Protein AF-A0A7S0DUD0-F1 (afdb_monomer)

InterPro domains:
  IPR010675 RNA methyltransferase bin3, C-terminal [PF06859] (162-269)
  IPR024160 Bin3-type S-adenosyl-L-methionine binding domain [PS51515] (4-269)
  IPR025714 Methyltransferase domain [PF13847] (16-64)
  IPR029063 S-adenosyl-L-methionine-dependent methyltransferase superfamily [G3DSA:3.40.50.150] (1-269)
  IPR029063 S-adenosyl-L-methionine-dependent methyltransferase superfamily [SSF53335] (7-254)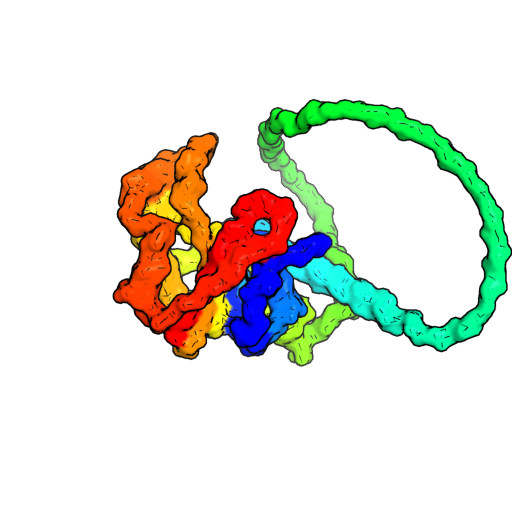
  IPR039772 RNA methyltransferase Bin3-like [PTHR12315] (2-269)

Organism: NCBI:txid3032

Mean predicted aligned error: 12.31 Å

Structure (mmCIF, N/CA/C/O backbone):
data_AF-A0A7S0DUD0-F1
#
_entry.id   AF-A0A7S0DUD0-F1
#
loop_
_atom_site.group_PDB
_atom_site.id
_atom_site.type_symbol
_atom_site.label_atom_id
_atom_site.label_alt_id
_atom_site.label_comp_id
_atom_site.label_asym_id
_atom_site.label_entity_id
_atom_site.label_seq_id
_atom_site.pdbx_PDB_ins_code
_atom_site.Cartn_x
_atom_site.Cartn_y
_atom_site.Cartn_z
_atom_site.occupancy
_atom_site.B_iso_or_equiv
_atom_site.auth_seq_id
_atom_site.auth_comp_id
_atom_site.auth_asym_id
_atom_site.auth_atom_id
_atom_site.pdbx_PDB_model_num
ATOM 1 N N . ALA A 1 1 ? -12.217 16.821 7.841 1.00 48.47 1 ALA A N 1
ATOM 2 C CA . ALA A 1 1 ? -11.605 16.533 6.534 1.00 48.47 1 ALA A CA 1
ATOM 3 C C . ALA A 1 1 ? -12.596 15.682 5.763 1.00 48.47 1 ALA A C 1
ATOM 5 O O . ALA A 1 1 ? -13.263 14.871 6.394 1.00 48.47 1 ALA A O 1
ATOM 6 N N . SER A 1 2 ? -12.762 15.926 4.466 1.00 64.00 2 SER A N 1
ATOM 7 C CA . SER A 1 2 ? -13.514 15.022 3.594 1.00 64.00 2 SER A CA 1
ATOM 8 C C . SER A 1 2 ? -12.792 13.676 3.528 1.00 64.00 2 SER A C 1
ATOM 10 O O . SER A 1 2 ? -11.571 13.681 3.389 1.00 64.00 2 SER A O 1
ATOM 12 N N . GLU A 1 3 ? -13.546 12.584 3.615 1.00 78.62 3 GLU A N 1
ATOM 13 C CA . GLU A 1 3 ? -13.071 11.202 3.450 1.00 78.62 3 GLU A CA 1
ATOM 14 C C . GLU A 1 3 ? -12.217 11.043 2.180 1.00 78.62 3 GLU A C 1
ATOM 16 O O . GLU A 1 3 ? -12.541 11.632 1.136 1.00 78.62 3 GLU A O 1
ATOM 21 N N . ASP A 1 4 ? -11.130 10.265 2.254 1.00 87.75 4 ASP A N 1
ATOM 22 C CA . ASP A 1 4 ? -10.300 9.983 1.084 1.00 87.75 4 ASP A CA 1
ATOM 23 C C . ASP A 1 4 ? -11.136 9.231 0.032 1.00 87.75 4 ASP A C 1
ATOM 25 O O . ASP A 1 4 ? -11.746 8.198 0.326 1.00 87.75 4 ASP A O 1
ATOM 29 N N . PRO A 1 5 ? -11.192 9.710 -1.225 1.00 89.81 5 PRO A N 1
ATOM 30 C CA . PRO A 1 5 ? -12.087 9.142 -2.227 1.00 89.81 5 PRO A CA 1
ATOM 31 C C . PRO A 1 5 ? -11.783 7.670 -2.533 1.00 89.81 5 PRO A C 1
ATOM 33 O O . PRO A 1 5 ? -12.662 6.977 -3.050 1.00 89.81 5 PRO A O 1
ATOM 36 N N . ARG A 1 6 ? -10.573 7.175 -2.226 1.00 91.56 6 ARG A N 1
ATOM 37 C CA . ARG A 1 6 ? -10.208 5.765 -2.418 1.00 91.56 6 ARG A CA 1
ATOM 38 C C . ARG A 1 6 ? -11.075 4.832 -1.585 1.00 91.56 6 ARG A C 1
ATOM 40 O O . ARG A 1 6 ? -11.422 3.766 -2.082 1.00 91.56 6 ARG A O 1
ATOM 47 N N . LEU A 1 7 ? -11.501 5.232 -0.386 1.00 92.50 7 LEU A N 1
ATOM 48 C CA . LEU A 1 7 ? -12.344 4.383 0.462 1.00 92.50 7 LEU A CA 1
ATOM 49 C C . LEU A 1 7 ? -13.665 4.003 -0.218 1.00 92.50 7 LEU A C 1
ATOM 51 O O . LEU A 1 7 ? -14.143 2.889 -0.042 1.00 92.50 7 LEU A O 1
ATOM 55 N N . LYS A 1 8 ? -14.205 4.869 -1.082 1.00 91.44 8 LYS A N 1
ATOM 56 C CA . LYS A 1 8 ? -15.481 4.640 -1.785 1.00 91.44 8 LYS A CA 1
ATOM 57 C C . LYS A 1 8 ? -15.445 3.508 -2.808 1.00 91.44 8 LYS A C 1
ATOM 59 O O . LYS A 1 8 ? -16.496 3.065 -3.265 1.00 91.44 8 LYS A O 1
ATOM 64 N N . VAL A 1 9 ? -14.253 3.103 -3.240 1.00 92.75 9 VAL A N 1
ATOM 65 C CA . VAL A 1 9 ? -14.075 2.053 -4.255 1.00 92.75 9 VAL A CA 1
ATOM 66 C C . VAL A 1 9 ? -13.438 0.791 -3.680 1.00 92.75 9 VAL A C 1
ATOM 68 O O . VAL A 1 9 ? -13.373 -0.221 -4.376 1.00 92.75 9 VAL A O 1
ATOM 71 N N . LEU A 1 10 ? -12.974 0.852 -2.431 1.00 95.12 10 LEU A N 1
ATOM 72 C CA . LEU A 1 10 ? -12.463 -0.289 -1.689 1.00 95.12 10 LEU A CA 1
ATOM 73 C C . LEU A 1 10 ? -13.625 -1.130 -1.156 1.00 95.12 10 LEU A C 1
ATOM 75 O O . LEU A 1 10 ? -14.636 -0.605 -0.695 1.00 95.12 10 LEU A O 1
ATOM 79 N N . ASP A 1 11 ? -13.467 -2.448 -1.209 1.00 95.94 11 ASP A N 1
ATOM 80 C CA . ASP A 1 11 ? -14.468 -3.376 -0.700 1.00 95.94 11 ASP A CA 1
ATOM 81 C C . ASP A 1 11 ? -14.171 -3.721 0.762 1.00 95.94 11 ASP A C 1
ATOM 83 O O . ASP A 1 11 ? -13.122 -4.296 1.068 1.00 95.94 11 ASP A O 1
ATOM 87 N N . LYS A 1 12 ? -15.100 -3.386 1.667 1.00 96.69 12 LYS A N 1
ATOM 88 C CA . LYS A 1 12 ? -14.959 -3.612 3.113 1.00 96.69 12 LYS A CA 1
ATOM 89 C C . LYS A 1 12 ? -14.603 -5.068 3.441 1.00 96.69 12 LYS A C 1
ATOM 91 O O . LYS A 1 12 ? -13.824 -5.301 4.365 1.00 96.69 12 LYS A O 1
ATOM 96 N N . GLN A 1 13 ? -15.092 -6.042 2.665 1.00 97.75 13 GLN A N 1
ATOM 97 C CA . GLN A 1 13 ? -14.842 -7.468 2.921 1.00 97.75 13 GLN A CA 1
ATOM 98 C C . GLN A 1 13 ? -13.358 -7.865 2.811 1.00 97.75 13 GLN A C 1
ATOM 100 O O . GLN A 1 13 ? -12.947 -8.905 3.326 1.00 97.75 13 GLN A O 1
ATOM 105 N N . TRP A 1 14 ? -12.537 -7.049 2.144 1.00 98.06 14 TRP A N 1
ATOM 106 C CA . TRP A 1 14 ? -11.091 -7.265 2.054 1.00 98.06 14 TRP A CA 1
ATOM 107 C C . TRP A 1 14 ? -10.340 -6.811 3.307 1.00 98.06 14 TRP A C 1
ATOM 109 O O . TRP A 1 14 ? -9.154 -7.099 3.446 1.00 98.06 14 TRP A O 1
ATOM 119 N N . PHE A 1 15 ? -11.004 -6.111 4.221 1.00 98.56 15 PHE A N 1
ATOM 120 C CA . PHE A 1 15 ? -10.381 -5.520 5.400 1.00 98.56 15 PHE A CA 1
ATOM 121 C C . PHE A 1 15 ? -11.015 -6.030 6.688 1.00 98.56 15 PHE A C 1
ATOM 123 O O . PHE A 1 15 ? -10.282 -6.294 7.629 1.00 98.56 15 PHE A O 1
ATOM 130 N N . GLU A 1 16 ? -12.335 -6.214 6.740 1.00 98.12 16 GLU A N 1
ATOM 131 C CA . GLU A 1 16 ? -13.049 -6.578 7.969 1.00 98.12 16 GLU A CA 1
ATOM 132 C C . GLU A 1 16 ? -12.529 -7.885 8.585 1.00 98.12 16 GLU A C 1
ATOM 134 O O . GLU A 1 16 ? -12.500 -8.941 7.947 1.00 98.12 16 GLU A O 1
ATOM 139 N N . GLY A 1 17 ? -12.048 -7.799 9.830 1.00 97.94 17 GLY A N 1
ATOM 140 C CA . GLY A 1 17 ? -11.436 -8.926 10.543 1.00 97.94 17 GLY A CA 1
ATOM 141 C C . GLY A 1 17 ? -10.122 -9.446 9.937 1.00 97.94 17 GLY A C 1
ATOM 142 O O . GLY A 1 17 ? -9.630 -10.495 10.353 1.00 97.94 17 GLY A O 1
ATOM 143 N N . LYS A 1 18 ? -9.530 -8.737 8.968 1.00 98.25 18 LYS A N 1
ATOM 144 C CA . LYS A 1 18 ? -8.306 -9.137 8.258 1.00 98.25 18 LYS A CA 1
ATOM 145 C C . LYS A 1 18 ? -7.042 -8.528 8.858 1.00 98.25 18 LYS A C 1
ATOM 147 O O . LYS A 1 18 ? -7.085 -7.487 9.516 1.00 98.25 18 LYS A O 1
ATOM 152 N N . ARG A 1 19 ? -5.898 -9.175 8.616 1.00 98.25 19 ARG A N 1
ATOM 153 C CA . ARG A 1 19 ? -4.564 -8.591 8.811 1.00 98.25 19 ARG A CA 1
ATOM 154 C C . ARG A 1 19 ? -4.170 -7.833 7.556 1.00 98.25 19 ARG A C 1
ATOM 156 O O . ARG A 1 19 ? -4.106 -8.417 6.474 1.00 98.25 19 ARG A O 1
ATOM 163 N N . VAL A 1 20 ? -3.887 -6.549 7.716 1.00 98.69 20 VAL A N 1
ATOM 164 C CA . VAL A 1 20 ? -3.646 -5.628 6.608 1.00 98.69 20 VAL A CA 1
ATOM 165 C C . VAL A 1 20 ? -2.266 -4.991 6.744 1.00 98.69 20 VAL A C 1
ATOM 167 O O . VAL A 1 20 ? -1.852 -4.621 7.844 1.00 98.69 20 VAL A O 1
ATOM 170 N N . LEU A 1 21 ? -1.565 -4.849 5.625 1.00 98.44 21 LEU A N 1
ATOM 171 C CA . LEU A 1 21 ? -0.343 -4.053 5.517 1.00 98.44 21 LEU A CA 1
ATOM 172 C C . LEU A 1 21 ? -0.583 -2.887 4.561 1.00 98.44 21 LEU A C 1
ATOM 174 O O . LEU A 1 21 ? -1.159 -3.081 3.496 1.00 98.44 21 LEU A O 1
ATOM 178 N N . ASP A 1 22 ? -0.105 -1.700 4.910 1.00 98.69 22 ASP A N 1
ATOM 179 C CA . ASP A 1 22 ? -0.083 -0.528 4.038 1.00 98.69 22 ASP A CA 1
ATOM 180 C C . ASP A 1 22 ? 1.361 -0.091 3.783 1.00 98.69 22 ASP A C 1
ATOM 182 O O . ASP A 1 22 ? 2.012 0.508 4.643 1.00 98.69 22 ASP A O 1
ATOM 186 N N . VAL A 1 23 ? 1.876 -0.456 2.607 1.00 98.25 23 VAL A N 1
ATOM 187 C CA . VAL A 1 23 ? 3.241 -0.150 2.175 1.00 98.25 23 VAL A CA 1
ATOM 188 C C . VAL A 1 23 ? 3.291 1.283 1.665 1.00 98.25 23 VAL A C 1
ATOM 190 O O . VAL A 1 23 ? 2.587 1.624 0.716 1.00 98.25 23 VAL A O 1
ATOM 193 N N . GLY A 1 24 ? 4.171 2.096 2.254 1.00 97.88 24 GLY A N 1
ATOM 194 C CA . GLY A 1 24 ? 4.306 3.522 1.954 1.00 97.88 24 GLY A CA 1
ATOM 195 C C . GLY A 1 24 ? 3.140 4.341 2.501 1.00 97.88 24 GLY A C 1
ATOM 196 O O . GLY A 1 24 ? 2.557 5.152 1.779 1.00 97.88 24 GLY A O 1
ATOM 197 N N . CYS A 1 25 ? 2.793 4.127 3.774 1.00 98.12 25 CYS A N 1
ATOM 198 C CA . CYS A 1 25 ? 1.612 4.714 4.413 1.00 98.12 25 CYS A CA 1
ATOM 199 C C . CYS A 1 25 ? 1.660 6.248 4.556 1.00 98.12 25 CYS A C 1
ATOM 201 O O . CYS A 1 25 ? 0.668 6.872 4.950 1.00 98.12 25 CYS A O 1
ATOM 203 N N . ASN A 1 26 ? 2.801 6.890 4.278 1.00 98.00 26 ASN A N 1
ATOM 204 C CA . ASN A 1 26 ? 3.031 8.313 4.484 1.00 98.00 26 ASN A CA 1
ATOM 205 C C . ASN A 1 26 ? 2.683 8.714 5.933 1.00 98.00 26 ASN A C 1
ATOM 207 O O . ASN A 1 26 ? 3.111 8.085 6.896 1.00 98.00 26 ASN A O 1
ATOM 211 N N . SER A 1 27 ? 1.873 9.756 6.105 1.00 97.81 27 SER A N 1
ATOM 212 C CA . SER A 1 27 ? 1.368 10.234 7.390 1.00 97.81 27 SER A CA 1
ATOM 213 C C . SER A 1 27 ? 0.101 9.502 7.858 1.00 97.81 27 SER A C 1
ATOM 215 O O . SER A 1 27 ? -0.603 9.997 8.738 1.00 97.81 27 SER A O 1
ATOM 217 N N . GLY A 1 28 ? -0.200 8.338 7.276 1.00 98.06 28 GLY A N 1
ATOM 218 C CA . GLY A 1 28 ? -1.198 7.386 7.760 1.00 98.06 28 GLY A CA 1
ATOM 219 C C . GLY A 1 28 ? -2.656 7.734 7.474 1.00 98.06 28 GLY A C 1
ATOM 220 O O . GLY A 1 28 ? -3.527 7.084 8.031 1.00 98.06 28 GLY A O 1
ATOM 221 N N . ALA A 1 29 ? -2.961 8.741 6.648 1.00 96.81 29 ALA A N 1
ATOM 222 C CA . ALA A 1 29 ? -4.340 9.209 6.451 1.00 96.81 29 ALA A CA 1
ATOM 223 C C . ALA A 1 29 ? -5.297 8.085 6.000 1.00 96.81 29 ALA A C 1
ATOM 225 O O . ALA A 1 29 ? -6.275 7.806 6.686 1.00 96.81 29 ALA A O 1
ATOM 226 N N . VAL A 1 30 ? -4.973 7.388 4.905 1.00 96.88 30 VAL A N 1
ATOM 227 C CA . VAL A 1 30 ? -5.785 6.262 4.400 1.00 96.88 30 VAL A CA 1
ATOM 228 C C . VAL A 1 30 ? -5.765 5.086 5.365 1.00 96.88 30 VAL A C 1
ATOM 230 O O . VAL A 1 30 ? -6.807 4.499 5.634 1.00 96.88 30 VAL A O 1
ATOM 233 N N . THR A 1 31 ? -4.595 4.767 5.920 1.00 98.56 31 THR A N 1
ATOM 234 C CA . THR A 1 31 ? -4.414 3.677 6.883 1.00 98.56 31 THR A CA 1
ATOM 235 C C . THR A 1 31 ? -5.344 3.838 8.091 1.00 98.56 31 THR A C 1
ATOM 237 O O . THR A 1 31 ? -6.033 2.897 8.476 1.00 98.56 31 THR A O 1
ATOM 240 N N . ILE A 1 32 ? -5.410 5.050 8.655 1.00 98.38 32 ILE A N 1
ATOM 241 C CA . ILE A 1 32 ? -6.251 5.402 9.807 1.00 98.38 32 ILE A CA 1
ATOM 242 C C . ILE A 1 32 ? -7.734 5.353 9.434 1.00 98.38 32 ILE A C 1
ATOM 244 O O . ILE A 1 32 ? -8.542 4.864 10.223 1.00 98.38 32 ILE A O 1
ATOM 248 N N . GLU A 1 33 ? -8.114 5.856 8.257 1.00 96.94 33 GLU A N 1
ATOM 249 C CA . GLU A 1 33 ? -9.508 5.800 7.808 1.00 96.94 33 GLU A CA 1
ATOM 250 C C . GLU A 1 33 ? -9.975 4.352 7.599 1.00 96.94 33 GLU A C 1
ATOM 252 O O . GLU A 1 33 ? -11.039 3.985 8.094 1.00 96.94 33 GLU A O 1
ATOM 257 N N . ILE A 1 34 ? -9.154 3.497 6.978 1.00 98.00 34 ILE A N 1
ATOM 258 C CA . ILE A 1 34 ? -9.436 2.059 6.840 1.00 98.00 34 ILE A CA 1
ATOM 259 C C . ILE A 1 34 ? -9.564 1.393 8.214 1.00 98.00 34 ILE A C 1
ATOM 261 O O . ILE A 1 34 ? -10.522 0.651 8.439 1.00 98.00 34 ILE A O 1
ATOM 265 N N . ALA A 1 35 ? -8.645 1.674 9.144 1.00 98.06 35 ALA A N 1
ATOM 266 C CA . ALA A 1 35 ? -8.690 1.124 10.500 1.00 98.06 35 ALA A CA 1
ATOM 267 C C . ALA A 1 35 ? -10.008 1.451 11.219 1.00 98.06 35 ALA A C 1
ATOM 269 O O . ALA A 1 35 ? -10.577 0.596 11.898 1.00 98.06 35 ALA A O 1
ATOM 270 N N . ALA A 1 36 ? -10.485 2.687 11.053 1.00 96.00 36 ALA A N 1
ATOM 271 C CA . ALA A 1 36 ? -11.678 3.190 11.717 1.00 96.00 36 ALA A CA 1
ATOM 272 C C . ALA A 1 36 ? -12.990 2.740 11.057 1.00 96.00 36 ALA A C 1
ATOM 274 O O . ALA A 1 36 ? -13.980 2.559 11.758 1.00 96.00 36 ALA A O 1
ATOM 275 N N . VAL A 1 37 ? -13.027 2.604 9.727 1.00 95.56 37 VAL A N 1
ATOM 276 C CA . VAL A 1 37 ? -14.277 2.379 8.972 1.00 95.56 37 VAL A CA 1
ATOM 277 C C . VAL A 1 37 ? -14.469 0.913 8.589 1.00 95.56 37 VAL A C 1
ATOM 279 O O . VAL A 1 37 ? -15.597 0.418 8.575 1.00 95.56 37 VAL A O 1
ATOM 282 N N . PHE A 1 38 ? -13.387 0.199 8.272 1.00 97.56 38 PHE A N 1
ATOM 283 C CA . PHE A 1 38 ? -13.471 -1.180 7.788 1.00 97.56 38 PHE A CA 1
ATOM 284 C C . PHE A 1 38 ? -13.129 -2.236 8.837 1.00 97.56 38 PHE A C 1
ATOM 286 O O . PHE A 1 38 ? -13.248 -3.420 8.538 1.00 97.56 38 PHE A O 1
ATOM 293 N N . SER A 1 39 ? -12.755 -1.827 10.052 1.00 97.25 39 SER A N 1
ATOM 294 C CA . SER A 1 39 ? -12.550 -2.716 11.205 1.00 97.25 39 SER A CA 1
ATOM 295 C C . SER A 1 39 ? -11.668 -3.940 10.898 1.00 97.25 39 SER A C 1
ATOM 297 O O . SER A 1 39 ? -12.090 -5.085 11.105 1.00 97.25 39 SER A O 1
ATOM 299 N N . PRO A 1 40 ? -10.437 -3.747 10.385 1.00 98.31 40 PRO A N 1
ATOM 300 C CA . PRO A 1 40 ? -9.494 -4.846 10.285 1.00 98.31 40 PRO A CA 1
ATOM 301 C C . PRO A 1 40 ? -9.163 -5.404 11.661 1.00 98.31 40 PRO A C 1
ATOM 303 O O . PRO A 1 40 ? -9.200 -4.681 12.658 1.00 98.31 40 PRO A O 1
ATOM 306 N N . ARG A 1 41 ? -8.772 -6.685 11.702 1.00 97.12 41 ARG A N 1
ATOM 307 C CA . ARG A 1 41 ? -8.196 -7.275 12.917 1.00 97.12 41 ARG A CA 1
ATOM 308 C C . ARG A 1 41 ? -6.979 -6.465 13.340 1.00 97.12 41 ARG A C 1
ATOM 310 O O . ARG A 1 41 ? -6.809 -6.176 14.515 1.00 97.12 41 ARG A O 1
ATOM 317 N N . HIS A 1 42 ? -6.134 -6.121 12.375 1.00 98.12 42 HIS A N 1
ATOM 318 C CA . HIS A 1 42 ? -5.054 -5.168 12.570 1.00 98.12 42 HIS A CA 1
ATOM 319 C C . HIS A 1 42 ? -4.568 -4.647 11.215 1.00 98.12 42 HIS A C 1
ATOM 321 O O . HIS A 1 42 ? -4.422 -5.433 10.276 1.00 98.12 42 HIS A O 1
ATOM 327 N N . ILE A 1 43 ? -4.263 -3.353 11.126 1.00 98.56 43 ILE A N 1
ATOM 328 C CA . ILE A 1 43 ? -3.568 -2.738 9.995 1.00 98.56 43 ILE A CA 1
ATOM 329 C C . ILE A 1 43 ? -2.225 -2.146 10.438 1.00 98.56 43 ILE A C 1
ATOM 331 O O . ILE A 1 43 ? -2.150 -1.327 11.354 1.00 98.56 43 ILE A O 1
ATOM 335 N N . MET A 1 44 ? -1.151 -2.578 9.778 1.00 98.19 44 MET A N 1
ATOM 336 C CA . MET A 1 44 ? 0.196 -2.033 9.947 1.00 98.19 44 MET A CA 1
ATOM 337 C C . MET A 1 44 ? 0.500 -1.075 8.796 1.00 98.19 44 MET A C 1
ATOM 339 O O . MET A 1 44 ? 0.491 -1.491 7.642 1.00 98.19 44 MET A O 1
ATOM 343 N N . GLY A 1 45 ? 0.802 0.187 9.092 1.00 98.38 45 GLY A N 1
ATOM 344 C CA . GLY A 1 45 ? 1.359 1.123 8.116 1.00 98.38 45 GLY A CA 1
ATOM 345 C C . GLY A 1 45 ? 2.884 1.165 8.192 1.00 98.38 45 GLY A C 1
ATOM 346 O O . GLY A 1 45 ? 3.446 1.367 9.271 1.00 98.38 45 GLY A O 1
ATOM 347 N N . VAL A 1 46 ? 3.562 1.011 7.056 1.00 97.62 46 VAL A N 1
ATOM 348 C CA . VAL A 1 46 ? 5.023 1.128 6.979 1.00 97.62 46 VAL A CA 1
ATOM 349 C C . VAL A 1 46 ? 5.443 2.247 6.040 1.00 97.62 46 VAL A C 1
ATOM 351 O O . VAL A 1 46 ? 4.883 2.412 4.958 1.00 97.62 46 VAL A O 1
ATOM 354 N N . ASP A 1 47 ? 6.449 3.016 6.443 1.00 98.19 47 ASP A N 1
ATOM 355 C CA . ASP A 1 47 ? 7.073 4.031 5.596 1.00 98.19 47 ASP A CA 1
ATOM 356 C C . ASP A 1 47 ? 8.579 4.101 5.875 1.00 98.19 47 ASP A C 1
ATOM 358 O O . ASP A 1 47 ? 9.035 3.820 6.988 1.00 98.19 47 ASP A O 1
ATOM 362 N N . ILE A 1 48 ? 9.360 4.477 4.864 1.00 96.62 48 ILE A N 1
ATOM 363 C CA . ILE A 1 48 ? 10.817 4.577 4.975 1.00 96.62 48 ILE A CA 1
ATOM 364 C C . ILE A 1 48 ? 11.237 5.825 5.763 1.00 96.62 48 ILE A C 1
ATOM 366 O O . ILE A 1 48 ? 12.297 5.827 6.397 1.00 96.62 48 ILE A O 1
ATOM 370 N N . ASP A 1 49 ? 10.405 6.873 5.756 1.00 97.31 49 ASP A N 1
ATOM 371 C CA . ASP A 1 49 ? 10.687 8.136 6.430 1.00 97.31 49 ASP A CA 1
ATOM 372 C C . ASP A 1 49 ? 10.222 8.100 7.903 1.00 97.31 49 ASP A C 1
ATOM 374 O O . ASP A 1 49 ? 9.016 8.104 8.190 1.00 97.31 49 ASP A O 1
ATOM 378 N N . PRO A 1 50 ? 11.152 8.127 8.878 1.00 97.94 50 PRO A N 1
ATOM 379 C CA . PRO A 1 50 ? 10.797 8.097 10.294 1.00 97.94 50 PRO A CA 1
ATOM 380 C C . PRO A 1 50 ? 9.955 9.304 10.740 1.00 97.94 50 PRO A C 1
ATOM 382 O O . PRO A 1 50 ? 9.153 9.170 11.668 1.00 97.94 50 PRO A O 1
ATOM 385 N N . ALA A 1 51 ? 10.094 10.468 10.097 1.00 98.38 51 ALA A N 1
ATOM 386 C CA . ALA A 1 51 ? 9.305 11.652 10.422 1.00 98.38 51 ALA A CA 1
ATOM 387 C C . ALA A 1 51 ? 7.845 11.494 9.967 1.00 98.38 51 ALA A C 1
ATOM 389 O O . ALA A 1 51 ? 6.925 11.888 10.692 1.00 98.38 51 ALA A O 1
ATOM 390 N N . LEU A 1 52 ? 7.607 10.867 8.808 1.00 98.44 52 LEU A N 1
ATOM 391 C CA . LEU A 1 52 ? 6.253 10.538 8.348 1.00 98.44 52 LEU A CA 1
ATOM 392 C C . LEU A 1 52 ? 5.590 9.503 9.257 1.00 98.44 52 LEU A C 1
ATOM 394 O O . LEU A 1 52 ? 4.442 9.700 9.654 1.00 98.44 52 LEU A O 1
ATOM 398 N N . VAL A 1 53 ? 6.332 8.479 9.686 1.00 98.56 53 VAL A N 1
ATOM 399 C CA . VAL A 1 53 ? 5.853 7.485 10.662 1.00 98.56 53 VAL A CA 1
ATOM 400 C C . VAL A 1 53 ? 5.497 8.140 11.997 1.00 98.56 53 VAL A C 1
ATOM 402 O O . VAL A 1 53 ? 4.452 7.846 12.581 1.00 98.56 53 VAL A O 1
ATOM 405 N N . GLN A 1 54 ? 6.327 9.061 12.495 1.00 98.31 54 GLN A N 1
ATOM 406 C CA . GLN A 1 54 ? 6.011 9.812 13.712 1.00 98.31 54 GLN A CA 1
ATOM 407 C C . GLN A 1 54 ? 4.724 10.630 13.542 1.00 98.31 54 GLN A C 1
ATOM 409 O O . GLN A 1 54 ? 3.859 10.609 14.422 1.00 98.31 54 GLN A O 1
ATOM 414 N N . LYS A 1 55 ? 4.563 11.294 12.392 1.00 98.50 55 LYS A N 1
ATOM 415 C CA . LYS A 1 55 ? 3.348 12.039 12.057 1.00 98.50 55 LYS A CA 1
ATOM 416 C C . LYS A 1 55 ? 2.122 11.127 11.963 1.00 98.50 55 LYS A C 1
ATOM 418 O O . LYS A 1 55 ? 1.075 11.495 12.484 1.00 98.50 55 LYS A O 1
ATOM 423 N N . ALA A 1 56 ? 2.246 9.931 11.389 1.00 98.62 56 ALA A N 1
ATOM 424 C CA . ALA A 1 56 ? 1.170 8.942 11.329 1.00 98.62 56 ALA A CA 1
ATOM 425 C C . ALA A 1 56 ? 0.701 8.515 12.728 1.00 98.62 56 ALA A C 1
ATOM 427 O O . ALA A 1 56 ? -0.494 8.528 13.021 1.00 98.62 56 ALA A O 1
ATOM 428 N N . ARG A 1 57 ? 1.641 8.255 13.645 1.00 98.50 57 ARG A N 1
ATOM 429 C CA . ARG A 1 57 ? 1.328 7.949 15.053 1.00 98.50 57 ARG A CA 1
ATOM 430 C C . ARG A 1 57 ? 0.613 9.105 15.758 1.00 98.50 57 ARG A C 1
ATOM 432 O O . ARG A 1 57 ? -0.291 8.867 16.554 1.00 98.50 57 ARG A O 1
ATOM 439 N N . MET A 1 58 ? 1.000 10.354 15.486 1.00 97.81 58 MET A N 1
ATOM 440 C CA . MET A 1 58 ? 0.304 11.534 16.021 1.00 97.81 58 MET A CA 1
ATOM 441 C C . MET A 1 58 ? -1.108 11.674 15.440 1.00 97.81 58 MET A C 1
ATOM 443 O O . MET A 1 58 ? -2.057 11.881 16.193 1.00 97.81 58 MET A O 1
ATOM 447 N N . ASN A 1 59 ? -1.255 11.493 14.126 1.00 97.75 59 ASN A N 1
ATOM 448 C CA . ASN A 1 59 ? -2.544 11.538 13.439 1.00 97.75 59 ASN A CA 1
ATOM 449 C C . ASN A 1 59 ? -3.512 10.468 13.961 1.00 97.75 59 ASN A C 1
ATOM 451 O O . ASN A 1 59 ? -4.696 10.760 14.127 1.00 97.75 59 ASN A O 1
ATOM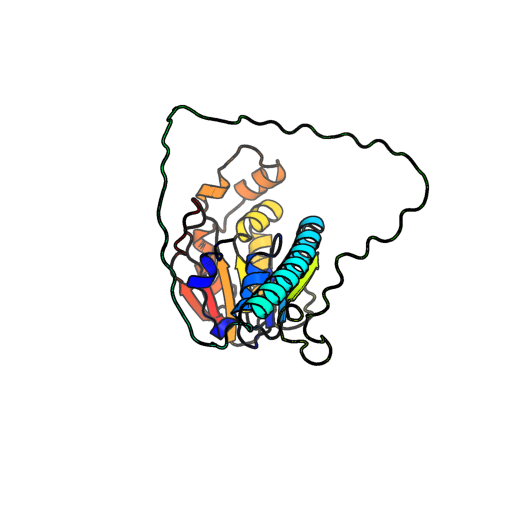 455 N N . LEU A 1 60 ? -3.024 9.261 14.270 1.00 97.31 60 LEU A N 1
ATOM 456 C CA . LEU A 1 60 ? -3.830 8.197 14.874 1.00 97.31 60 LEU A CA 1
ATOM 457 C C . LEU A 1 60 ? -4.365 8.619 16.246 1.00 97.31 60 LEU A C 1
ATOM 459 O O . LEU A 1 60 ? -5.567 8.531 16.487 1.00 97.31 60 LEU A O 1
ATOM 463 N N . LYS A 1 61 ? -3.494 9.156 17.113 1.00 95.88 61 LYS A N 1
ATOM 464 C CA . LYS A 1 61 ? -3.890 9.660 18.439 1.00 95.88 61 LYS A CA 1
ATOM 465 C C . LYS A 1 61 ? -4.952 10.753 18.337 1.00 95.88 61 LYS A C 1
ATOM 467 O O . LYS A 1 61 ? -5.963 10.685 19.026 1.00 95.88 61 LYS A O 1
ATOM 472 N N . TRP A 1 62 ? -4.754 11.740 17.464 1.00 94.75 62 TRP A N 1
ATOM 473 C CA . TRP A 1 62 ? -5.730 12.817 17.270 1.00 94.75 62 TRP A CA 1
ATOM 474 C C . TRP A 1 62 ? -7.049 12.324 16.678 1.00 94.75 62 TRP A C 1
ATOM 476 O O . TRP A 1 62 ? -8.110 12.794 17.080 1.00 94.75 62 TRP A O 1
ATOM 486 N N . SER A 1 63 ? -7.000 11.353 15.766 1.00 94.75 63 SER A N 1
ATOM 487 C CA . SER A 1 63 ? -8.207 10.750 15.192 1.00 94.75 63 SER A CA 1
ATOM 488 C C . SER A 1 63 ? -9.013 9.983 16.240 1.00 94.75 63 SER A C 1
ATOM 490 O O . SER A 1 63 ? -10.239 10.035 16.214 1.00 94.75 63 SER A O 1
ATOM 492 N N . ALA A 1 64 ? -8.342 9.318 17.183 1.00 93.38 64 ALA A N 1
ATOM 493 C CA . ALA A 1 64 ? -8.983 8.642 18.308 1.00 93.38 64 ALA A CA 1
ATOM 494 C C . ALA A 1 64 ? -9.703 9.623 19.244 1.00 93.38 64 ALA A C 1
ATOM 496 O O . ALA A 1 64 ? -10.882 9.433 19.535 1.00 93.38 64 ALA A O 1
ATOM 497 N N . VAL A 1 65 ? -9.027 10.709 19.640 1.00 91.94 65 VAL A N 1
ATOM 498 C CA . VAL A 1 65 ? -9.624 11.774 20.469 1.00 91.94 65 VAL A CA 1
ATOM 499 C C . VAL A 1 65 ? -10.863 12.343 19.792 1.00 91.94 65 VAL A C 1
ATOM 501 O O . VAL A 1 65 ? -11.949 12.321 20.366 1.00 91.94 65 VAL A O 1
ATOM 504 N N . LYS A 1 66 ? -10.720 12.767 18.536 1.00 90.81 66 LYS A N 1
ATOM 505 C CA . LYS A 1 66 ? -11.801 13.400 17.787 1.00 90.81 66 LYS A CA 1
ATOM 506 C C . LYS A 1 66 ? -13.045 12.507 17.683 1.00 90.81 66 LYS A C 1
ATOM 508 O O . LYS A 1 66 ? -14.157 12.979 17.889 1.00 90.81 66 LYS A O 1
ATOM 513 N N . ARG A 1 67 ? -12.868 11.213 17.396 1.00 89.31 67 ARG A N 1
ATOM 514 C CA . ARG A 1 67 ? -13.989 10.261 17.296 1.00 89.31 67 ARG A CA 1
ATOM 515 C C . ARG A 1 67 ? -14.648 9.992 18.651 1.00 89.31 67 ARG A C 1
ATOM 517 O O . ARG A 1 67 ? -15.864 9.831 18.704 1.00 89.31 67 ARG A O 1
ATOM 524 N N . SER A 1 68 ? -13.877 9.986 19.743 1.00 85.94 68 SER A N 1
ATOM 525 C CA . SER A 1 68 ? -14.448 9.865 21.091 1.00 85.94 68 SER A CA 1
ATOM 526 C C . SER A 1 68 ? -15.341 11.066 21.441 1.00 85.94 68 SER A C 1
ATOM 528 O O . SER A 1 68 ? -16.445 10.877 21.950 1.00 85.94 68 SER A O 1
ATOM 530 N N . GLU A 1 69 ? -14.940 12.285 21.067 1.00 85.75 69 GLU A N 1
ATOM 531 C CA . GLU A 1 69 ? -15.724 13.512 21.282 1.00 85.75 69 GLU A CA 1
ATOM 532 C C . GLU A 1 69 ? -17.024 13.528 20.456 1.00 85.75 69 GLU A C 1
ATOM 534 O O . GLU A 1 69 ? -18.086 13.860 20.984 1.00 85.75 69 GLU A O 1
ATOM 539 N N . GLU A 1 70 ? -16.971 13.106 19.187 1.00 83.38 70 GLU A N 1
ATOM 540 C CA . GLU A 1 70 ? -18.149 12.987 18.307 1.00 83.38 70 GLU A CA 1
ATOM 541 C C . GLU A 1 70 ? -19.172 11.962 18.846 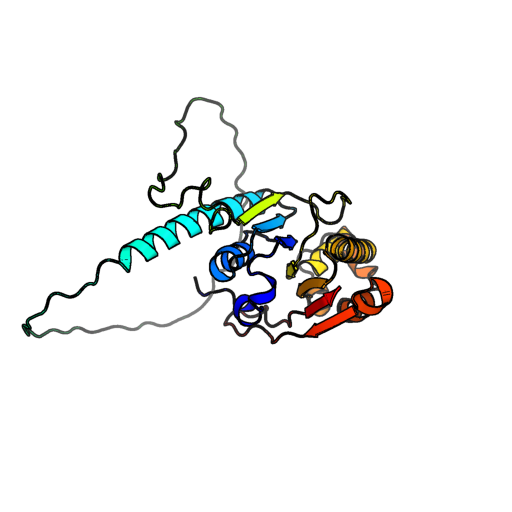1.00 83.38 70 GLU A C 1
ATOM 543 O O . GLU A 1 70 ? -20.386 12.183 18.775 1.00 83.38 70 GLU A O 1
ATOM 548 N N . SER A 1 71 ? -18.700 10.866 19.453 1.00 77.00 71 SER A N 1
ATOM 549 C CA . SER A 1 71 ? -19.570 9.864 20.088 1.00 77.00 71 SER A CA 1
ATOM 550 C C . SER A 1 71 ? -20.260 10.384 21.358 1.00 77.00 71 SER A C 1
ATOM 552 O O . SER A 1 71 ? -21.420 10.070 21.607 1.00 77.00 71 SER A O 1
ATOM 554 N N . SER A 1 72 ? -19.592 11.245 22.137 1.00 74.56 72 SER A N 1
ATOM 555 C CA . SER A 1 72 ? -20.171 11.836 23.353 1.00 74.56 72 SER A CA 1
ATOM 556 C C . SER A 1 72 ? -21.206 12.929 23.059 1.00 74.56 72 SER A C 1
ATOM 558 O O . SER A 1 72 ? -22.085 13.169 23.879 1.00 74.56 72 SER A O 1
ATOM 560 N N . GLN A 1 73 ? -21.140 13.588 21.896 1.00 65.19 73 GLN A N 1
ATOM 561 C CA . GLN A 1 73 ? -22.117 14.614 21.497 1.00 65.19 73 GLN A CA 1
ATOM 562 C C . GLN A 1 73 ? -23.405 14.037 20.889 1.00 65.19 73 GLN A C 1
ATOM 564 O O . GLN A 1 73 ? -24.437 14.704 20.902 1.00 65.19 73 GLN A O 1
ATOM 569 N N . THR A 1 74 ? -23.375 12.806 20.372 1.00 59.06 74 THR A N 1
ATOM 570 C CA . THR A 1 74 ? -24.541 12.154 19.747 1.00 59.06 74 THR A CA 1
ATOM 571 C C . THR A 1 74 ? -25.444 11.413 20.743 1.00 59.06 74 THR A C 1
ATOM 573 O O . THR A 1 74 ? -26.581 11.101 20.400 1.00 59.06 74 THR A O 1
ATOM 576 N N . GLY A 1 75 ? -24.992 11.196 21.984 1.00 52.97 75 GLY A N 1
ATOM 577 C CA . GLY A 1 75 ? -25.741 10.494 23.039 1.00 52.97 75 GLY A CA 1
ATOM 578 C C . GLY A 1 75 ? -26.667 11.353 23.915 1.00 52.97 75 GLY A C 1
ATOM 579 O O . GLY A 1 75 ? -27.232 10.824 24.866 1.00 52.97 75 GLY A O 1
ATOM 580 N N . SER A 1 76 ? -26.823 12.654 23.635 1.00 49.59 76 SER A N 1
ATOM 581 C CA . SER A 1 76 ? -27.506 13.602 24.543 1.00 49.59 76 SER A CA 1
ATOM 582 C C . SER A 1 76 ? -28.889 14.086 24.083 1.00 49.59 76 SER A C 1
ATOM 584 O O . SER A 1 76 ? -29.459 14.953 24.737 1.00 49.59 76 SER A O 1
ATOM 586 N N . ASN A 1 77 ? -29.443 13.563 22.984 1.00 42.81 77 ASN A N 1
ATOM 587 C CA . ASN A 1 77 ? -30.759 13.972 22.469 1.00 42.81 77 ASN A CA 1
ATOM 588 C C . ASN A 1 77 ? -31.811 12.860 22.626 1.00 42.81 77 ASN A C 1
ATOM 590 O O . ASN A 1 77 ? -32.374 12.398 21.636 1.00 42.81 77 ASN A O 1
ATOM 594 N N . ASP A 1 78 ? -32.106 12.472 23.869 1.00 42.19 78 ASP A N 1
ATOM 595 C CA . ASP A 1 78 ? -33.424 11.923 24.203 1.00 42.19 78 ASP A CA 1
ATOM 596 C C . ASP A 1 78 ? -34.353 13.085 24.583 1.00 42.19 78 ASP A C 1
ATOM 598 O O . ASP A 1 78 ? -34.053 13.917 25.440 1.00 42.19 78 ASP A O 1
ATOM 602 N N . GLN A 1 79 ? -35.455 13.173 23.844 1.00 42.84 79 GLN A N 1
ATOM 603 C CA . GLN A 1 79 ? -36.395 14.288 23.794 1.00 42.84 79 GLN A CA 1
ATOM 604 C C . GLN A 1 79 ? -37.149 14.504 25.115 1.00 42.84 79 GLN A C 1
ATOM 606 O O . GLN A 1 79 ? -37.749 13.581 25.661 1.00 42.84 79 GLN A O 1
ATOM 611 N N . LEU A 1 80 ? -37.235 15.766 25.543 1.00 35.66 80 LEU A N 1
ATOM 612 C CA . LEU A 1 80 ? -38.338 16.293 26.349 1.00 35.66 80 LEU A CA 1
ATOM 613 C C . LEU A 1 80 ? -38.947 17.489 25.602 1.00 35.66 80 LEU A C 1
ATOM 615 O O . LEU A 1 80 ? -38.246 18.412 25.191 1.00 35.66 80 LEU A O 1
ATOM 619 N N . ASP A 1 81 ? -40.256 17.398 25.382 1.00 36.19 81 ASP A N 1
ATOM 620 C CA . ASP A 1 81 ? -41.106 18.268 24.568 1.00 36.19 81 ASP A CA 1
ATOM 621 C C . ASP A 1 81 ? -41.268 19.716 25.097 1.00 36.19 81 ASP A C 1
ATOM 623 O O . ASP A 1 81 ? -41.653 19.906 26.249 1.00 36.19 81 ASP A O 1
ATOM 627 N N . LYS A 1 82 ? -41.156 20.676 24.151 1.00 31.86 82 LYS A N 1
ATOM 628 C CA . LYS A 1 82 ? -41.915 21.951 23.956 1.00 31.86 82 LYS A CA 1
ATOM 629 C C . LYS A 1 82 ? -41.836 23.094 25.006 1.00 31.86 82 LYS A C 1
ATOM 631 O O . LYS A 1 82 ? -41.446 22.843 26.139 1.00 31.86 82 LYS A O 1
ATOM 636 N N . PRO A 1 83 ? -42.294 24.345 24.702 1.00 35.66 83 PRO A N 1
ATOM 637 C CA . PRO A 1 83 ? -42.860 24.904 23.455 1.00 35.66 83 PRO A CA 1
ATOM 638 C C . PRO A 1 83 ? -42.218 26.227 22.953 1.00 35.66 83 PRO A C 1
ATOM 640 O O . PRO A 1 83 ? -41.333 26.817 23.568 1.00 35.66 83 PRO A O 1
ATOM 643 N N . ASP A 1 84 ? -42.740 26.664 21.806 1.00 34.28 84 ASP A N 1
ATOM 644 C CA . ASP A 1 84 ? -42.451 27.850 20.997 1.00 34.28 84 ASP A CA 1
ATOM 645 C C . ASP A 1 84 ? -42.409 29.199 21.734 1.00 34.28 84 ASP A C 1
ATOM 647 O O . ASP A 1 84 ? -43.235 29.484 22.597 1.00 34.28 84 ASP A O 1
ATOM 651 N N . THR A 1 85 ? -41.538 30.102 21.267 1.00 29.72 85 THR A N 1
ATOM 652 C CA . THR A 1 85 ? -41.821 31.549 21.246 1.00 29.72 85 THR A CA 1
ATOM 653 C C . THR A 1 85 ? -41.113 32.229 20.072 1.00 29.72 85 THR A C 1
ATOM 655 O O . THR A 1 85 ? -39.903 32.118 19.888 1.00 29.72 85 THR A O 1
ATOM 658 N N . GLU A 1 86 ? -41.907 32.935 19.270 1.00 30.39 86 GLU A N 1
ATOM 659 C CA . GLU A 1 86 ? -41.483 33.851 18.212 1.00 30.39 86 GLU A CA 1
ATOM 660 C C . GLU A 1 86 ? -40.762 35.078 18.791 1.00 30.39 86 GLU A C 1
ATOM 662 O O . GLU A 1 86 ? -41.161 35.586 19.839 1.00 30.39 86 GLU A O 1
ATOM 667 N N . SER A 1 87 ? -39.788 35.637 18.060 1.00 30.83 87 SER A N 1
ATOM 668 C CA . SER A 1 87 ? -39.648 37.094 17.871 1.00 30.83 87 SER A CA 1
ATOM 669 C C . SER A 1 87 ? -38.602 37.446 16.810 1.00 30.83 87 SER A C 1
ATOM 671 O O . SER A 1 87 ? -37.619 36.744 16.594 1.00 30.83 87 SER A O 1
ATOM 673 N N . ALA A 1 88 ? -38.882 38.547 16.119 1.00 27.92 88 ALA A N 1
ATOM 674 C CA . ALA A 1 88 ? -38.357 38.949 14.824 1.00 27.92 88 ALA A CA 1
ATOM 675 C C . ALA A 1 88 ? -37.230 40.005 14.872 1.00 27.92 88 ALA A C 1
ATOM 677 O O . ALA A 1 88 ? -37.100 40.734 15.850 1.00 27.92 88 ALA A O 1
ATOM 678 N N . ASN A 1 89 ? -36.589 40.182 13.700 1.00 26.73 89 ASN A N 1
ATOM 679 C CA . ASN A 1 89 ? -35.822 41.349 13.202 1.00 26.73 89 ASN A CA 1
ATOM 680 C C . ASN A 1 89 ? -34.440 41.621 13.850 1.00 26.73 89 ASN A C 1
ATOM 682 O O . ASN A 1 89 ? -34.263 41.424 15.037 1.00 26.73 89 ASN A O 1
ATOM 686 N N . SER A 1 90 ? -33.388 42.087 13.158 1.00 28.34 90 SER A N 1
ATOM 687 C CA . SER A 1 90 ? -33.310 42.945 11.961 1.00 28.34 90 SER A CA 1
ATOM 688 C C . SER A 1 90 ? -31.916 42.949 11.279 1.00 28.34 90 SER A C 1
ATOM 690 O O . SER A 1 90 ? -30.898 42.952 11.959 1.00 28.34 90 SER A O 1
ATOM 692 N N . LYS A 1 91 ? -31.931 43.038 9.936 1.00 28.75 91 LYS A N 1
ATOM 693 C CA . LYS A 1 91 ? -31.085 43.780 8.951 1.00 28.75 91 LYS A CA 1
ATOM 694 C C . LYS A 1 91 ? -29.658 44.287 9.286 1.00 28.75 91 LYS A C 1
ATOM 696 O O . LYS A 1 91 ? -29.510 45.091 10.195 1.00 28.75 91 LYS A O 1
ATOM 701 N N . GLN A 1 92 ? -28.706 44.024 8.367 1.00 28.56 92 GLN A N 1
ATOM 702 C CA . GLN A 1 92 ? -27.917 44.979 7.521 1.00 28.56 92 GLN A CA 1
ATOM 703 C C . GLN A 1 92 ? -26.807 44.191 6.765 1.00 28.56 92 GLN A C 1
ATOM 705 O O . GLN A 1 92 ? -26.088 43.422 7.388 1.00 28.56 92 GLN A O 1
ATOM 710 N N . GLU A 1 93 ? -26.783 44.092 5.421 1.00 26.28 93 GLU A N 1
ATOM 711 C CA . GLU A 1 93 ? -26.137 45.001 4.429 1.00 26.28 93 GLU A CA 1
ATOM 712 C C . GLU A 1 93 ? -24.725 45.484 4.834 1.00 26.28 93 GLU A C 1
ATOM 714 O O . GLU A 1 93 ? -24.545 45.934 5.952 1.00 26.28 93 GLU A O 1
ATOM 719 N N . ASN A 1 94 ? -23.663 45.535 4.020 1.00 26.72 94 ASN A N 1
ATOM 720 C CA . ASN A 1 94 ? -23.358 45.242 2.614 1.00 26.72 94 ASN A CA 1
ATOM 721 C C . ASN A 1 94 ? -21.819 45.437 2.462 1.00 26.72 94 ASN A C 1
ATOM 723 O O . ASN A 1 94 ? -21.271 46.299 3.146 1.00 26.72 94 ASN A O 1
ATOM 727 N N . SER A 1 95 ? -21.120 44.725 1.569 1.00 28.53 95 SER A N 1
ATOM 728 C CA . SER A 1 95 ? -20.158 45.303 0.595 1.00 28.53 95 SER A CA 1
ATOM 729 C C . SER A 1 95 ? -19.179 44.282 -0.002 1.00 28.53 95 SER A C 1
ATOM 731 O O . SER A 1 95 ? -18.582 43.441 0.662 1.00 28.53 95 SER A O 1
ATOM 733 N N . LYS A 1 96 ? -19.065 44.411 -1.325 1.00 29.77 96 LYS A N 1
ATOM 734 C CA . LYS A 1 96 ? -18.118 43.809 -2.267 1.00 29.77 96 LYS A CA 1
ATOM 735 C C . LYS A 1 96 ? -16.716 44.406 -2.079 1.00 29.77 96 LYS A C 1
ATOM 737 O O . LYS A 1 96 ? -16.659 45.569 -1.707 1.00 29.77 96 LYS A O 1
ATOM 742 N N . VAL A 1 97 ? -15.655 43.695 -2.481 1.00 28.94 97 VAL A N 1
ATOM 743 C CA . VAL A 1 97 ? -14.658 44.115 -3.503 1.00 28.94 97 VAL A CA 1
ATOM 744 C C . VAL A 1 97 ? -13.833 42.890 -3.948 1.00 28.94 97 VAL A C 1
ATOM 746 O O . VAL A 1 97 ? -13.627 41.942 -3.196 1.00 28.94 97 VAL A O 1
ATOM 749 N N . ASP A 1 98 ? -13.470 42.960 -5.222 1.00 28.20 98 ASP A N 1
ATOM 750 C CA . ASP A 1 98 ? -12.839 42.040 -6.164 1.00 28.20 98 ASP A CA 1
ATOM 751 C C . ASP A 1 98 ? -11.309 41.839 -6.002 1.00 28.20 98 ASP A C 1
ATOM 753 O O . ASP A 1 98 ? -10.647 42.550 -5.248 1.00 28.20 98 ASP A O 1
ATOM 757 N N . ASP A 1 99 ? -10.788 40.942 -6.852 1.00 27.47 99 ASP A N 1
ATOM 758 C CA . ASP A 1 99 ? -9.438 40.876 -7.453 1.00 27.47 99 ASP A CA 1
ATOM 759 C C . ASP A 1 99 ? -8.259 40.059 -6.843 1.00 27.47 99 ASP A C 1
ATOM 761 O O . ASP A 1 99 ? -7.632 40.392 -5.843 1.00 27.47 99 ASP A O 1
ATOM 765 N N . ASN A 1 100 ? -7.868 39.049 -7.645 1.00 27.50 100 ASN A N 1
ATOM 766 C CA . ASN A 1 100 ? -6.515 38.670 -8.108 1.00 27.50 100 ASN A CA 1
ATOM 767 C C . ASN A 1 100 ? -5.415 38.131 -7.145 1.00 27.50 100 ASN A C 1
ATOM 769 O O . ASN A 1 100 ? -4.731 38.875 -6.457 1.00 27.50 100 ASN A O 1
ATOM 773 N N . LYS A 1 101 ? -5.168 36.803 -7.257 1.00 28.67 101 LYS A N 1
ATOM 774 C CA . LYS A 1 101 ? -3.900 36.039 -7.525 1.00 28.67 101 LYS A CA 1
ATOM 775 C C . LYS A 1 101 ? -2.522 36.680 -7.171 1.00 28.67 101 LYS A C 1
ATOM 777 O O . LYS A 1 101 ? -2.346 37.855 -7.453 1.00 28.67 101 LYS A O 1
ATOM 782 N N . PRO A 1 102 ? -1.418 35.915 -6.922 1.00 31.08 102 PRO A N 1
ATOM 783 C CA . PRO A 1 102 ? -1.165 34.607 -6.265 1.00 31.08 102 PRO A CA 1
ATOM 784 C C . PRO A 1 102 ? -0.133 34.730 -5.099 1.00 31.08 102 PRO A C 1
ATOM 786 O O . PRO A 1 102 ? 0.537 35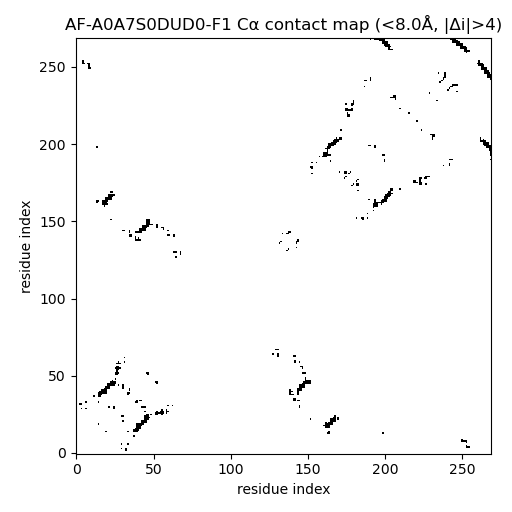.754 -5.001 1.00 31.08 102 PRO A O 1
ATOM 789 N N . PRO A 1 103 ? 0.172 33.687 -4.295 1.00 30.27 103 PRO A N 1
ATOM 790 C CA . PRO A 1 103 ? 1.401 33.686 -3.506 1.00 30.27 103 PRO A CA 1
ATOM 791 C C . PRO A 1 103 ? 2.499 32.841 -4.161 1.00 30.27 103 PRO A C 1
ATOM 793 O O . PRO A 1 103 ? 2.436 31.617 -4.276 1.00 30.27 103 PRO A O 1
ATOM 796 N N . THR A 1 104 ? 3.533 33.557 -4.581 1.00 29.22 104 THR A N 1
ATOM 797 C CA . THR A 1 104 ? 4.883 33.094 -4.891 1.00 29.22 104 THR A CA 1
ATOM 798 C C . THR A 1 104 ? 5.615 32.604 -3.631 1.00 29.22 104 THR A C 1
ATOM 800 O O . THR A 1 104 ? 5.582 33.250 -2.590 1.00 29.22 104 THR A O 1
ATOM 803 N N . GLN A 1 105 ? 6.315 31.476 -3.766 1.00 34.62 105 GLN A N 1
ATOM 804 C CA . GLN A 1 105 ? 7.387 30.942 -2.896 1.00 34.62 105 GLN A CA 1
ATOM 805 C C . GLN A 1 105 ? 8.495 32.005 -2.629 1.00 34.62 105 GLN A C 1
ATOM 807 O O . GLN A 1 105 ? 8.620 32.895 -3.475 1.00 34.62 105 GLN A O 1
ATOM 812 N N . PRO A 1 106 ? 9.350 31.931 -1.568 1.00 31.64 106 PRO A N 1
ATOM 813 C CA . PRO A 1 106 ? 10.120 30.724 -1.231 1.00 31.64 106 PRO A CA 1
ATOM 814 C C . PRO A 1 106 ? 10.451 30.425 0.250 1.00 31.64 106 PRO A C 1
ATOM 816 O O . PRO A 1 106 ? 10.585 31.295 1.107 1.00 31.64 106 PRO A O 1
ATOM 819 N N . PHE A 1 107 ? 10.704 29.135 0.487 1.00 27.62 107 PHE A N 1
ATOM 820 C CA . PHE A 1 107 ? 11.409 28.570 1.637 1.00 27.62 107 PHE A CA 1
ATOM 821 C C . PHE A 1 107 ? 12.763 29.257 1.901 1.00 27.62 107 PHE A C 1
ATOM 823 O O . PHE A 1 107 ? 13.579 29.414 0.990 1.00 27.62 107 PHE A O 1
ATOM 830 N N . ARG A 1 108 ? 13.047 29.558 3.175 1.00 28.95 108 ARG A N 1
ATOM 831 C CA . ARG A 1 108 ? 14.409 29.745 3.702 1.00 28.95 108 ARG A CA 1
ATOM 832 C C . ARG A 1 108 ? 14.674 28.725 4.818 1.00 28.95 108 ARG A C 1
ATOM 834 O O . ARG A 1 108 ? 13.773 28.486 5.622 1.00 28.95 108 ARG A O 1
ATOM 841 N N . PRO A 1 109 ? 15.880 28.135 4.889 1.00 28.62 109 PRO A N 1
ATOM 842 C CA . PRO A 1 109 ? 16.247 27.207 5.949 1.00 28.62 109 PRO A CA 1
ATOM 843 C C . PRO A 1 109 ? 16.609 27.997 7.210 1.00 28.62 109 PRO A C 1
ATOM 845 O O . PRO A 1 109 ? 17.432 28.911 7.153 1.00 28.62 109 PRO A O 1
ATOM 848 N N . LEU A 1 110 ? 16.012 27.651 8.352 1.00 29.53 110 LEU A N 1
ATOM 849 C CA . LEU A 1 110 ? 16.471 28.160 9.641 1.00 29.53 110 LEU A CA 1
ATOM 850 C C . LEU A 1 110 ? 17.609 27.274 10.146 1.00 29.53 110 LEU A C 1
ATOM 852 O O . LEU A 1 110 ? 17.445 26.093 10.442 1.00 29.53 110 LEU A O 1
ATOM 856 N N . SER A 1 111 ? 18.778 27.898 10.179 1.00 29.77 111 SER A N 1
ATOM 857 C CA . SER A 1 111 ? 20.020 27.441 10.779 1.00 29.77 111 SER A CA 1
ATOM 858 C C . SER A 1 111 ? 19.840 27.028 12.239 1.00 29.77 111 SER A C 1
ATOM 860 O O . SER A 1 111 ? 19.295 27.775 13.050 1.00 29.77 111 SER A O 1
ATOM 862 N N . VAL A 1 112 ? 20.379 25.855 12.561 1.00 28.56 112 VAL A N 1
ATOM 863 C CA . VAL A 1 112 ? 20.592 25.345 13.916 1.00 28.56 112 VAL A CA 1
ATOM 864 C C . VAL A 1 112 ? 21.575 26.260 14.649 1.00 28.56 112 VAL A C 1
ATOM 866 O O . VAL A 1 112 ? 22.716 26.413 14.217 1.00 28.56 112 VAL A O 1
ATOM 869 N N . GLN A 1 113 ? 21.161 26.820 15.785 1.00 28.94 113 GLN A N 1
ATOM 870 C CA . GLN A 1 113 ? 22.089 27.265 16.821 1.00 28.94 113 GLN A CA 1
ATOM 871 C C . GLN A 1 113 ? 21.823 26.472 18.099 1.00 28.94 113 GLN A C 1
ATOM 873 O O . GLN A 1 113 ? 20.722 26.444 18.640 1.00 28.94 113 GLN A O 1
ATOM 878 N N . SER A 1 114 ? 22.870 25.768 18.519 1.00 31.36 114 SER A N 1
ATOM 879 C CA . SER A 1 114 ? 22.954 24.954 19.724 1.00 31.36 114 SER A CA 1
ATOM 880 C C . SER A 1 114 ? 23.011 25.854 20.951 1.00 31.36 114 SER A C 1
ATOM 882 O O . SER A 1 114 ? 23.999 26.575 21.086 1.00 31.36 114 SER A O 1
ATOM 884 N N . HIS A 1 115 ? 22.078 25.706 21.894 1.00 30.33 115 HIS A N 1
ATOM 885 C CA . HIS A 1 115 ? 22.300 26.058 23.297 1.00 30.33 115 HIS A CA 1
ATOM 886 C C . HIS A 1 115 ? 21.876 24.906 24.217 1.00 30.33 115 HIS A C 1
ATOM 888 O O . HIS A 1 115 ? 20.784 24.353 24.111 1.00 30.33 115 HIS A O 1
ATOM 894 N N . ARG A 1 116 ? 22.818 24.527 25.087 1.00 30.84 116 ARG A N 1
ATOM 895 C CA . ARG A 1 116 ? 22.679 23.577 26.195 1.00 30.84 116 ARG A CA 1
ATOM 896 C C . ARG A 1 116 ? 21.827 24.196 27.309 1.00 30.84 116 ARG A C 1
ATOM 898 O O . ARG A 1 116 ? 22.024 25.367 2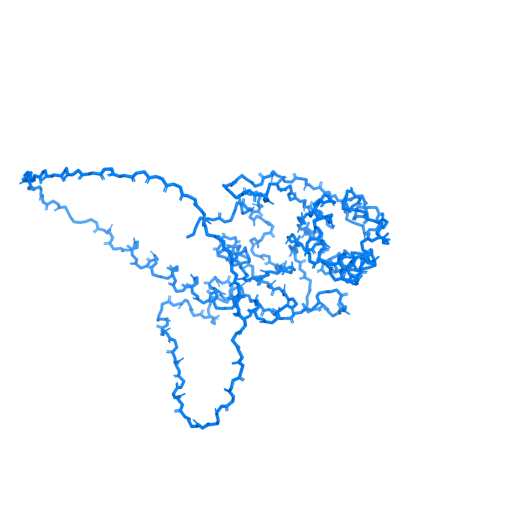7.611 1.00 30.84 116 ARG A O 1
ATOM 905 N N . GLY A 1 117 ? 21.051 23.368 28.010 1.00 28.11 117 GLY A N 1
ATOM 906 C CA . GLY A 1 117 ? 20.735 23.592 29.426 1.00 28.11 117 GLY A CA 1
ATOM 907 C C . GLY A 1 117 ? 19.265 23.461 29.835 1.00 28.11 117 GLY A C 1
ATOM 908 O O . GLY A 1 117 ? 18.438 24.267 29.432 1.00 28.11 117 GLY A O 1
ATOM 909 N N . SER A 1 118 ? 19.035 22.501 30.741 1.00 29.86 118 SER A N 1
ATOM 910 C CA . SER A 1 118 ? 18.031 22.447 31.826 1.00 29.86 118 SER A CA 1
ATOM 911 C C . SER A 1 118 ? 16.526 22.330 31.519 1.00 29.86 118 SER A C 1
ATOM 913 O O . SER A 1 118 ? 15.884 23.255 31.038 1.00 29.86 118 SER A O 1
ATOM 915 N N . ASP A 1 119 ? 15.997 21.170 31.931 1.00 41.59 119 ASP A N 1
ATOM 916 C CA . ASP A 1 119 ? 14.689 20.893 32.543 1.00 41.59 119 ASP A CA 1
ATOM 917 C C . ASP A 1 119 ? 13.443 21.622 32.027 1.00 41.59 119 ASP A C 1
ATOM 919 O O . ASP A 1 119 ? 13.091 22.711 32.477 1.00 41.59 119 ASP A O 1
ATOM 923 N N . VAL A 1 120 ? 12.649 20.906 31.222 1.00 37.41 120 VAL A N 1
ATOM 924 C CA . VAL A 1 120 ? 11.215 21.179 31.083 1.00 37.41 120 VAL A CA 1
ATOM 925 C C . VAL A 1 120 ? 10.438 19.867 31.164 1.00 37.41 120 VAL A C 1
ATOM 927 O O . VAL A 1 120 ? 10.530 19.004 30.293 1.00 37.41 120 VAL A O 1
ATOM 930 N N . ARG A 1 121 ? 9.687 19.746 32.265 1.00 35.88 121 ARG A N 1
ATOM 931 C CA . ARG A 1 121 ? 8.467 18.950 32.467 1.00 35.88 121 ARG A CA 1
ATOM 932 C C . ARG A 1 121 ? 7.955 18.268 31.194 1.00 35.88 121 ARG A C 1
ATOM 934 O O . ARG A 1 121 ? 7.552 18.933 30.243 1.00 35.88 121 ARG A O 1
ATOM 941 N N . ALA A 1 122 ? 7.876 16.939 31.242 1.00 40.72 122 ALA A N 1
ATOM 942 C CA . ALA A 1 122 ? 7.138 16.139 30.278 1.00 40.72 122 ALA A CA 1
ATOM 943 C C . ALA A 1 122 ? 5.727 16.722 30.082 1.00 40.72 122 ALA A C 1
ATOM 945 O O . ALA A 1 122 ? 4.876 16.621 30.968 1.00 40.72 122 ALA A O 1
ATOM 946 N N . ASN A 1 123 ? 5.492 17.329 28.918 1.00 36.22 123 ASN A N 1
ATOM 947 C CA . ASN A 1 123 ? 4.158 17.647 28.430 1.00 36.22 123 ASN A CA 1
ATOM 948 C C . ASN A 1 123 ? 3.411 16.319 28.258 1.00 36.22 123 ASN A C 1
ATOM 950 O O . ASN A 1 123 ? 3.496 15.664 27.218 1.00 36.22 123 ASN A O 1
ATOM 954 N N . ARG A 1 124 ? 2.693 15.895 29.303 1.00 45.16 124 ARG A N 1
ATOM 955 C CA . ARG A 1 124 ? 1.600 14.940 29.150 1.00 45.16 124 ARG A CA 1
ATOM 956 C C . ARG A 1 124 ? 0.578 15.645 28.265 1.00 45.16 124 ARG A C 1
ATOM 958 O O . ARG A 1 124 ? 0.007 16.653 28.671 1.00 45.16 124 ARG A O 1
ATOM 965 N N . GLY A 1 125 ? 0.426 15.163 27.031 1.00 48.00 125 GLY A N 1
ATOM 966 C CA . GLY A 1 125 ? -0.680 15.569 26.167 1.00 48.00 125 GLY A CA 1
ATOM 967 C C . GLY A 1 125 ? -2.026 15.348 26.872 1.00 48.00 125 GLY A C 1
ATOM 968 O O . GLY A 1 125 ? -2.058 14.685 27.913 1.00 48.00 125 GLY A O 1
ATOM 969 N N . PRO A 1 126 ? -3.126 15.901 26.336 1.00 47.19 126 PRO A N 1
ATOM 970 C CA . PRO A 1 126 ? -4.442 15.760 26.948 1.00 47.19 126 PRO A CA 1
ATOM 971 C C . PRO A 1 126 ? -4.723 14.283 27.250 1.00 47.19 126 PRO A C 1
ATOM 973 O O . PRO A 1 126 ? -4.590 13.420 26.379 1.00 47.19 126 PRO A O 1
ATOM 976 N N . VAL A 1 127 ? -5.023 13.999 28.519 1.00 48.50 127 VAL A N 1
ATOM 977 C CA . VAL A 1 127 ? -5.404 12.668 28.995 1.00 48.50 127 VAL A CA 1
ATOM 978 C C . VAL A 1 127 ? -6.748 12.348 28.354 1.00 48.50 127 VAL A C 1
ATOM 980 O O . VAL A 1 127 ? -7.743 13.005 28.641 1.00 48.50 127 VAL A O 1
ATOM 983 N N . VAL A 1 128 ? -6.759 11.380 27.440 1.00 54.56 128 VAL A N 1
ATOM 984 C CA . VAL A 1 128 ? -7.969 10.943 26.740 1.00 54.56 128 VAL A CA 1
ATOM 985 C C . VAL A 1 128 ? -8.694 9.966 27.661 1.00 54.56 128 VAL A C 1
ATOM 987 O O . VAL A 1 128 ? -8.325 8.799 27.732 1.00 54.56 128 VAL A O 1
ATOM 990 N N . SER A 1 129 ? -9.667 10.448 28.433 1.00 56.91 129 SER A N 1
ATOM 991 C CA . SER A 1 129 ? -10.358 9.648 29.458 1.00 56.91 129 SER A CA 1
ATOM 992 C C . SER A 1 129 ? -11.418 8.685 28.910 1.00 56.91 129 SER A C 1
ATOM 994 O O . SER A 1 129 ? -11.968 7.914 29.685 1.00 56.91 129 SER A O 1
ATOM 996 N N . ASN A 1 130 ? -11.704 8.719 27.602 1.00 62.72 130 ASN A N 1
ATOM 997 C CA . ASN A 1 130 ? -12.843 8.016 26.992 1.00 62.72 130 ASN A CA 1
ATOM 998 C C . ASN A 1 130 ? -12.438 7.037 25.872 1.00 62.72 130 ASN A C 1
ATOM 1000 O O . ASN A 1 130 ? -13.259 6.717 25.014 1.00 62.72 130 ASN A O 1
ATOM 1004 N N . LEU A 1 131 ? -11.176 6.595 25.815 1.00 69.75 131 LEU A N 1
ATOM 1005 C CA . LEU A 1 131 ? -10.802 5.522 24.886 1.00 69.75 131 LEU A CA 1
ATOM 1006 C C . LEU A 1 131 ? -11.236 4.163 25.453 1.00 69.75 131 LEU A C 1
ATOM 1008 O O . LEU A 1 131 ? -11.189 3.994 26.674 1.00 69.75 131 LEU A O 1
ATOM 1012 N N . PRO A 1 132 ? -11.627 3.201 24.595 1.00 65.94 132 PRO A N 1
ATOM 1013 C CA . PRO A 1 132 ? -11.826 1.828 25.035 1.00 65.94 132 PRO A CA 1
ATOM 1014 C C . PRO A 1 132 ? -10.553 1.294 25.706 1.00 65.94 132 PRO A C 1
ATOM 1016 O O . PRO A 1 132 ? -9.445 1.753 25.420 1.00 65.94 132 PRO A O 1
ATOM 1019 N N . ASP A 1 133 ? -10.708 0.346 26.624 1.00 75.25 133 ASP A N 1
ATOM 1020 C CA . ASP A 1 133 ? -9.564 -0.315 27.248 1.00 75.25 133 ASP A CA 1
ATOM 1021 C C . ASP A 1 133 ? -8.897 -1.243 26.217 1.00 75.25 133 ASP A C 1
ATOM 1023 O O . ASP A 1 133 ? -9.552 -2.078 25.586 1.00 75.25 133 ASP A O 1
ATOM 1027 N N . SER A 1 134 ? -7.590 -1.066 26.007 1.00 77.44 134 SER A N 1
ATOM 1028 C CA . SER A 1 134 ? -6.832 -1.841 25.024 1.00 77.44 134 SER A CA 1
ATOM 1029 C C . SER A 1 134 ? -6.780 -3.329 25.357 1.00 77.44 134 SER A C 1
ATOM 1031 O O . SER A 1 134 ? -6.635 -4.139 24.443 1.00 77.44 134 SER A O 1
ATOM 1033 N N . ASP A 1 135 ? -6.901 -3.691 26.636 1.00 77.38 135 ASP A N 1
ATOM 1034 C CA . ASP A 1 135 ? -6.828 -5.085 27.076 1.00 77.38 135 ASP A CA 1
ATOM 1035 C C . ASP A 1 135 ? -8.126 -5.847 26.774 1.00 77.38 135 ASP A C 1
ATOM 1037 O O . ASP A 1 135 ? -8.100 -7.055 26.529 1.00 77.38 135 ASP A O 1
ATOM 1041 N N . THR A 1 136 ? -9.262 -5.147 26.731 1.00 78.44 136 THR A N 1
ATOM 1042 C CA . THR A 1 136 ? -10.576 -5.740 26.440 1.00 78.44 136 THR A CA 1
ATOM 1043 C C . THR A 1 136 ? -10.982 -5.597 24.973 1.00 78.44 136 THR A C 1
ATOM 1045 O O . THR A 1 136 ? -11.669 -6.477 24.453 1.00 78.44 136 THR A O 1
ATOM 1048 N N . HIS A 1 137 ? -10.506 -4.557 24.276 1.00 82.69 137 HIS A N 1
ATOM 1049 C CA . HIS A 1 137 ? -10.849 -4.267 22.877 1.00 82.69 137 HIS A CA 1
ATOM 1050 C C . HIS A 1 137 ? -9.614 -4.049 21.972 1.00 82.69 137 HIS A C 1
ATOM 1052 O O . HIS A 1 137 ? -9.517 -3.036 21.274 1.00 82.69 137 HIS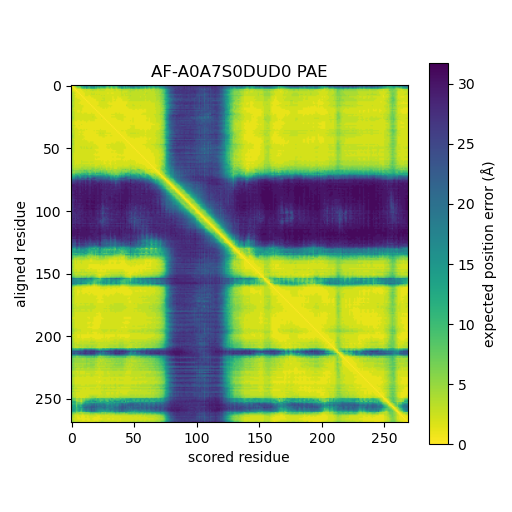 A O 1
ATOM 1058 N N . PRO A 1 138 ? -8.664 -5.005 21.898 1.00 87.75 138 PRO A N 1
ATOM 1059 C CA . PRO A 1 138 ? -7.398 -4.821 21.174 1.00 87.75 138 PRO A CA 1
ATOM 1060 C C . PRO A 1 138 ? -7.560 -4.700 19.649 1.00 87.75 138 PRO A C 1
ATOM 1062 O O . PRO A 1 138 ? -6.646 -4.251 18.959 1.00 87.75 138 PRO A O 1
ATOM 1065 N N . PHE A 1 139 ? -8.709 -5.120 19.112 1.00 91.94 139 PHE A N 1
ATOM 1066 C CA . PHE A 1 139 ? -9.022 -5.090 17.679 1.00 91.94 139 PHE A CA 1
ATOM 1067 C C . PHE A 1 139 ? -9.961 -3.942 17.290 1.00 91.94 139 PHE A C 1
ATOM 1069 O O . PHE A 1 139 ? -10.371 -3.848 16.133 1.00 91.94 139 PHE A O 1
ATOM 1076 N N . GLU A 1 140 ? -10.294 -3.061 18.230 1.00 93.31 140 GLU A N 1
ATOM 1077 C CA . GLU A 1 140 ? -11.077 -1.865 17.944 1.00 93.31 140 GLU A CA 1
ATOM 1078 C C . GLU A 1 140 ? -10.170 -0.672 17.662 1.00 93.31 140 GLU A C 1
ATOM 1080 O O . GLU A 1 140 ? -9.012 -0.611 18.080 1.00 93.31 140 GLU A O 1
ATOM 1085 N N . PHE A 1 141 ? -10.697 0.301 16.924 1.00 95.69 141 PHE A N 1
ATOM 1086 C CA . PHE A 1 141 ? -9.990 1.551 16.692 1.00 95.69 141 PHE A CA 1
ATOM 1087 C C . PHE A 1 141 ? -9.837 2.322 18.019 1.00 95.69 141 PHE A C 1
ATOM 1089 O O . PHE A 1 141 ? -10.824 2.473 18.737 1.00 95.69 141 PHE A O 1
ATOM 1096 N N . PRO A 1 142 ? -8.649 2.868 18.350 1.00 96.25 142 PRO A N 1
ATOM 1097 C CA . PRO A 1 142 ? -7.451 2.998 17.510 1.00 96.25 142 PRO A CA 1
ATOM 1098 C C . PRO A 1 142 ? -6.418 1.866 17.647 1.00 96.25 142 PRO A C 1
ATOM 1100 O O . PRO A 1 142 ? -5.362 1.943 17.021 1.00 96.25 142 PRO A O 1
ATOM 1103 N N . PHE A 1 143 ? -6.669 0.856 18.480 1.00 96.44 143 PHE A N 1
ATOM 1104 C CA . PHE A 1 143 ? -5.698 -0.185 18.839 1.00 96.44 143 PHE A CA 1
ATOM 1105 C C . PHE A 1 143 ? -5.431 -1.190 17.716 1.00 96.44 143 PHE A C 1
ATOM 1107 O O . PHE A 1 143 ? -4.345 -1.760 17.641 1.00 96.44 143 PHE A O 1
ATOM 1114 N N . ASN A 1 144 ? -6.363 -1.324 16.774 1.00 97.62 144 ASN A N 1
ATOM 1115 C CA . ASN A 1 144 ? -6.181 -2.113 15.559 1.00 97.62 144 ASN A CA 1
ATOM 1116 C C . ASN A 1 144 ? -5.284 -1.456 14.494 1.00 97.62 144 ASN A C 1
ATOM 1118 O O . ASN A 1 144 ? -5.210 -1.963 13.376 1.00 97.62 144 ASN A O 1
ATOM 1122 N N . CYS A 1 145 ? -4.618 -0.340 14.797 1.00 98.31 145 CYS A N 1
ATOM 1123 C CA . CYS A 1 145 ? -3.762 0.382 13.861 1.00 98.31 145 CYS A CA 1
ATOM 1124 C C . CYS A 1 145 ? -2.397 0.675 14.484 1.00 98.31 145 CYS A C 1
ATOM 1126 O O . CYS A 1 145 ? -2.298 1.259 15.563 1.00 98.31 145 CYS A O 1
ATOM 1128 N N . SER A 1 146 ? -1.321 0.363 13.766 1.00 98.12 146 SER A N 1
ATOM 1129 C CA . SER A 1 146 ? 0.033 0.731 14.186 1.00 98.12 146 SER A CA 1
ATOM 1130 C C . SER A 1 146 ? 0.914 1.139 13.008 1.00 98.12 146 SER A C 1
ATOM 1132 O O . SER A 1 146 ? 0.551 0.968 11.846 1.00 98.12 146 SER A O 1
ATOM 1134 N N . PHE A 1 147 ? 2.058 1.756 13.322 1.00 98.38 147 PHE A N 1
ATOM 1135 C CA . PHE A 1 147 ? 2.983 2.291 12.325 1.00 98.38 147 PHE A CA 1
ATOM 1136 C C . PHE A 1 147 ? 4.433 1.978 12.666 1.00 98.38 147 PHE A C 1
ATOM 1138 O O . PHE A 1 147 ? 4.851 2.163 13.820 1.00 98.38 147 PHE A O 1
ATOM 1145 N N . ARG A 1 148 ? 5.228 1.616 11.657 1.00 96.69 148 ARG A N 1
ATOM 1146 C CA . ARG A 1 148 ? 6.657 1.303 11.792 1.00 96.69 148 ARG A CA 1
ATOM 1147 C C . ARG A 1 148 ? 7.484 1.950 10.679 1.00 96.69 148 ARG A C 1
ATOM 1149 O O . ARG A 1 148 ? 7.028 2.088 9.552 1.00 96.69 148 ARG A O 1
ATOM 1156 N N . LYS A 1 149 ? 8.717 2.345 11.018 1.00 96.62 149 LYS A N 1
ATOM 1157 C CA . LYS A 1 149 ? 9.725 2.729 10.024 1.00 96.62 149 LYS A CA 1
ATOM 1158 C C . LYS A 1 149 ? 10.312 1.465 9.421 1.00 96.62 149 LYS A C 1
ATOM 1160 O O . LYS A 1 149 ? 10.868 0.660 10.164 1.00 96.62 149 LYS A O 1
ATOM 1165 N N . GLU A 1 150 ? 10.229 1.325 8.108 1.00 93.88 150 GLU A N 1
ATOM 1166 C CA . GLU A 1 150 ? 10.710 0.145 7.391 1.00 93.88 150 GLU A CA 1
ATOM 1167 C C . GLU A 1 150 ? 11.018 0.502 5.936 1.00 93.88 150 GLU A C 1
ATOM 1169 O O . GLU A 1 150 ? 10.260 1.238 5.304 1.00 93.88 150 GLU A O 1
ATOM 1174 N N . ASP A 1 151 ? 12.121 -0.024 5.402 1.00 93.25 151 ASP A N 1
ATOM 1175 C CA . ASP A 1 151 ? 12.280 -0.128 3.953 1.00 93.25 151 ASP A CA 1
ATOM 1176 C C . ASP A 1 151 ? 11.713 -1.479 3.533 1.00 93.25 151 ASP A C 1
ATOM 1178 O O . ASP A 1 151 ? 12.349 -2.520 3.686 1.00 93.25 151 ASP A O 1
ATOM 1182 N N . TYR A 1 152 ? 10.484 -1.466 3.023 1.00 93.12 152 TYR A N 1
ATOM 1183 C CA . TYR A 1 152 ? 9.800 -2.705 2.688 1.00 93.12 152 TYR A CA 1
ATOM 1184 C C . TYR A 1 152 ? 10.532 -3.508 1.597 1.00 93.12 152 TYR A C 1
ATOM 1186 O O . TYR A 1 152 ? 10.255 -4.691 1.464 1.00 93.12 152 TYR A O 1
ATOM 1194 N N . THR A 1 153 ? 11.457 -2.931 0.822 1.00 88.88 153 THR A N 1
ATOM 1195 C CA . THR A 1 153 ? 12.080 -3.622 -0.324 1.00 88.88 153 THR A CA 1
ATOM 1196 C C . THR A 1 153 ? 13.394 -4.349 -0.033 1.00 88.88 153 THR A C 1
ATOM 1198 O O . THR A 1 153 ? 13.868 -5.070 -0.915 1.00 88.88 153 THR A O 1
ATOM 1201 N N . GLU A 1 154 ? 13.972 -4.181 1.159 1.00 82.69 154 GLU A N 1
ATOM 1202 C CA . GLU A 1 154 ? 15.339 -4.644 1.458 1.00 82.69 154 GLU A CA 1
ATOM 1203 C C . GLU A 1 154 ? 15.408 -5.836 2.438 1.00 82.69 154 GLU A C 1
ATOM 1205 O O . GLU A 1 154 ? 16.405 -6.552 2.420 1.00 82.69 154 GLU A O 1
ATOM 1210 N N . ASP A 1 155 ? 14.347 -6.122 3.206 1.00 73.56 155 ASP A N 1
ATOM 1211 C CA . ASP A 1 155 ? 14.311 -7.241 4.168 1.00 73.56 155 ASP A CA 1
ATOM 1212 C C . ASP A 1 155 ? 13.324 -8.345 3.737 1.00 73.56 155 ASP A C 1
ATOM 1214 O O . ASP A 1 155 ? 12.189 -8.042 3.372 1.00 73.56 155 ASP A O 1
ATOM 1218 N N . ASP A 1 156 ? 13.704 -9.624 3.827 1.00 71.12 156 ASP A N 1
ATOM 1219 C CA . ASP A 1 156 ? 12.805 -10.781 3.608 1.00 71.12 156 ASP A CA 1
ATOM 1220 C C . ASP A 1 156 ? 12.175 -11.301 4.918 1.00 71.12 156 ASP A C 1
ATOM 1222 O O . ASP A 1 156 ? 11.539 -12.355 4.939 1.00 71.12 156 ASP A O 1
ATOM 1226 N N . ASP A 1 157 ? 12.333 -10.576 6.027 1.00 73.31 157 ASP A N 1
ATOM 1227 C CA . ASP A 1 157 ? 11.744 -10.971 7.303 1.00 73.31 157 ASP A CA 1
ATOM 1228 C C . ASP A 1 157 ? 10.226 -10.744 7.295 1.00 73.31 157 ASP A C 1
ATOM 1230 O O . ASP A 1 157 ? 9.721 -9.633 7.098 1.00 73.31 157 ASP A O 1
ATOM 1234 N N . PHE A 1 158 ? 9.481 -11.830 7.515 1.00 71.81 158 PHE A N 1
ATOM 1235 C CA . PHE A 1 158 ? 8.025 -11.816 7.602 1.00 71.81 158 PHE A CA 1
ATOM 1236 C C . PHE A 1 158 ? 7.595 -11.991 9.058 1.00 71.81 158 PHE A C 1
ATOM 1238 O O . PHE A 1 158 ? 7.643 -13.094 9.600 1.00 71.81 158 PHE A O 1
ATOM 1245 N N . ASP A 1 159 ? 7.096 -10.922 9.679 1.00 70.19 159 ASP A N 1
ATOM 1246 C CA . ASP A 1 159 ? 6.510 -11.011 11.026 1.00 70.19 159 ASP A CA 1
ATOM 1247 C C . ASP A 1 159 ? 5.237 -11.880 11.037 1.00 70.19 159 ASP A C 1
ATOM 1249 O O . ASP A 1 159 ? 4.895 -12.511 12.038 1.00 70.19 159 ASP A O 1
ATOM 1253 N N . CYS A 1 160 ? 4.502 -11.890 9.920 1.00 85.06 160 CYS A N 1
ATOM 1254 C CA . CYS A 1 160 ? 3.321 -12.715 9.691 1.00 85.06 160 CYS A CA 1
ATOM 1255 C C . CYS A 1 160 ? 2.894 -12.681 8.211 1.00 85.06 160 CYS A C 1
ATOM 1257 O O . CYS A 1 160 ? 3.407 -11.890 7.421 1.00 85.06 160 CYS A O 1
ATOM 1259 N N . PHE A 1 161 ? 1.905 -13.506 7.852 1.00 94.62 161 PHE A N 1
ATOM 1260 C CA . PHE A 1 161 ? 1.173 -13.361 6.591 1.00 94.62 161 PHE A CA 1
ATOM 1261 C C . PHE A 1 161 ? 0.073 -12.300 6.701 1.00 94.62 161 PHE A C 1
ATOM 1263 O O . PHE A 1 161 ? -0.610 -12.217 7.724 1.00 94.62 161 PHE A O 1
ATOM 1270 N N . TYR A 1 162 ? -0.154 -11.561 5.621 1.00 97.69 162 TYR A N 1
ATOM 1271 C CA . TYR A 1 162 ? -1.240 -10.592 5.495 1.00 97.69 162 TYR A CA 1
ATOM 1272 C C . TYR A 1 162 ? -2.348 -11.140 4.603 1.00 97.69 162 TYR A C 1
ATOM 1274 O O . TYR A 1 162 ? -2.088 -11.847 3.632 1.00 97.69 162 TYR A O 1
ATOM 1282 N N . ASP A 1 163 ? -3.591 -10.805 4.922 1.00 98.56 163 ASP A N 1
ATOM 1283 C CA . ASP A 1 163 ? -4.732 -11.146 4.073 1.00 98.56 163 ASP A CA 1
ATOM 1284 C C . ASP A 1 163 ? -4.901 -10.097 2.964 1.00 98.56 163 ASP A C 1
ATOM 1286 O O . ASP A 1 163 ? -5.280 -10.437 1.846 1.00 98.56 163 ASP A O 1
ATOM 1290 N N . THR A 1 164 ? -4.565 -8.836 3.264 1.00 98.75 164 THR A N 1
ATOM 1291 C CA . THR A 1 164 ? -4.601 -7.725 2.309 1.00 98.75 164 THR A CA 1
ATOM 1292 C C . THR A 1 164 ? -3.352 -6.861 2.430 1.00 98.75 164 THR A C 1
ATOM 1294 O O . THR A 1 164 ? -2.936 -6.505 3.531 1.00 98.75 164 THR A O 1
ATOM 1297 N N . ILE A 1 165 ? -2.762 -6.485 1.296 1.00 98.69 165 ILE A N 1
ATOM 1298 C CA . ILE A 1 165 ? -1.645 -5.537 1.234 1.00 98.69 165 ILE A CA 1
ATOM 1299 C C . ILE A 1 165 ? -2.036 -4.374 0.326 1.00 98.69 165 ILE A C 1
ATOM 1301 O O . ILE A 1 165 ? -2.452 -4.579 -0.812 1.00 98.69 165 ILE A O 1
ATOM 1305 N N . LEU A 1 166 ? -1.888 -3.152 0.823 1.00 98.75 166 LEU A N 1
ATOM 1306 C CA . LEU A 1 166 ? -2.046 -1.907 0.083 1.00 98.75 166 LEU A CA 1
ATOM 1307 C C . LEU A 1 166 ? -0.665 -1.414 -0.367 1.00 98.75 166 LEU A C 1
ATOM 1309 O O . LEU A 1 166 ? 0.301 -1.440 0.393 1.00 98.75 166 LEU A O 1
ATOM 1313 N N . CYS A 1 167 ? -0.576 -0.944 -1.606 1.00 98.31 167 CYS A N 1
ATOM 1314 C CA . CYS A 1 167 ? 0.586 -0.243 -2.144 1.00 98.31 167 CYS A CA 1
ATOM 1315 C C . CYS A 1 167 ? 0.082 0.903 -3.022 1.00 98.31 167 CYS A C 1
ATOM 1317 O O . CYS A 1 167 ? -0.116 0.774 -4.235 1.00 98.31 167 CYS A O 1
ATOM 1319 N N . LEU A 1 168 ? -0.211 2.030 -2.377 1.00 97.00 168 LEU A N 1
ATOM 1320 C CA . LEU A 1 168 ? -0.924 3.136 -3.001 1.00 97.00 168 LEU A CA 1
ATOM 1321 C C . LEU A 1 168 ? 0.046 4.258 -3.361 1.00 97.00 168 LEU A C 1
ATOM 1323 O O . LEU A 1 168 ? 0.581 4.930 -2.486 1.00 97.00 168 LEU A O 1
ATOM 1327 N N . SER A 1 169 ? 0.266 4.504 -4.655 1.00 95.38 169 SER A N 1
ATOM 1328 C CA . SER A 1 169 ? 1.151 5.575 -5.123 1.00 95.38 169 SER A CA 1
ATOM 1329 C C . SER A 1 169 ? 2.614 5.423 -4.660 1.00 95.38 169 SER A C 1
ATOM 1331 O O . SER A 1 169 ? 3.316 6.416 -4.440 1.00 95.38 169 SER A O 1
ATOM 1333 N N . VAL A 1 170 ? 3.114 4.189 -4.580 1.00 96.88 170 VAL A N 1
ATOM 1334 C CA . VAL A 1 170 ? 4.485 3.893 -4.114 1.00 96.88 170 VAL A CA 1
ATOM 1335 C C . VAL A 1 170 ? 5.425 3.460 -5.233 1.00 96.88 170 VAL A C 1
ATOM 1337 O O . VAL A 1 170 ? 6.594 3.847 -5.230 1.00 96.88 170 VAL A O 1
ATOM 1340 N N . THR A 1 171 ? 4.931 2.703 -6.216 1.00 97.12 171 THR A N 1
ATOM 1341 C CA . THR A 1 171 ? 5.769 2.034 -7.229 1.00 97.12 171 THR A CA 1
ATOM 1342 C C . THR A 1 171 ? 6.731 2.981 -7.934 1.00 97.12 171 THR A C 1
ATOM 1344 O O . THR A 1 171 ? 7.911 2.668 -8.042 1.00 97.12 171 THR A O 1
ATOM 1347 N N . LYS A 1 172 ? 6.300 4.188 -8.314 1.00 95.25 172 LYS A N 1
ATOM 1348 C CA . LYS A 1 172 ? 7.197 5.181 -8.927 1.00 95.25 172 LYS A CA 1
ATOM 1349 C C . LYS A 1 172 ? 8.430 5.500 -8.080 1.00 95.25 172 LYS A C 1
ATOM 1351 O O . LYS A 1 172 ? 9.524 5.629 -8.625 1.00 95.25 172 LYS A O 1
ATOM 1356 N N . TRP A 1 173 ? 8.267 5.645 -6.768 1.00 94.94 173 TRP A N 1
ATOM 1357 C CA . TRP A 1 173 ? 9.370 5.980 -5.866 1.00 94.94 173 TRP A CA 1
ATOM 1358 C C . TRP A 1 173 ? 10.343 4.815 -5.714 1.00 94.94 173 TRP A C 1
ATOM 1360 O O . TRP A 1 173 ? 11.553 5.032 -5.729 1.00 94.94 173 TRP A O 1
ATOM 1370 N N . VAL A 1 174 ? 9.834 3.584 -5.673 1.00 96.31 174 VAL A N 1
ATOM 1371 C CA . VAL A 1 174 ? 10.673 2.379 -5.717 1.00 96.31 174 VAL A CA 1
ATOM 1372 C C . VAL A 1 174 ? 11.450 2.325 -7.033 1.00 96.31 174 VAL A C 1
ATOM 1374 O O . VAL A 1 174 ? 12.663 2.135 -7.033 1.00 96.31 174 VAL A O 1
ATOM 1377 N N . HIS A 1 175 ? 10.785 2.607 -8.155 1.00 94.94 175 HIS A N 1
ATOM 1378 C CA . HIS A 1 175 ? 11.405 2.657 -9.481 1.00 94.94 175 HIS A CA 1
ATOM 1379 C C . HIS A 1 175 ? 12.521 3.704 -9.568 1.00 94.94 175 HIS A C 1
ATOM 1381 O O . HIS A 1 175 ? 13.579 3.447 -10.140 1.00 94.94 175 HIS A O 1
ATOM 1387 N N . PHE A 1 176 ? 12.304 4.886 -8.986 1.00 93.94 176 PHE A N 1
ATOM 1388 C CA . PHE A 1 176 ? 13.298 5.958 -8.942 1.00 93.94 176 PHE A CA 1
ATOM 1389 C C . PHE A 1 176 ? 14.543 5.565 -8.144 1.00 93.94 176 PHE A C 1
ATOM 1391 O O . PHE A 1 176 ? 15.655 5.856 -8.586 1.00 93.94 176 PHE A O 1
ATOM 1398 N N . ASN A 1 177 ? 14.378 4.897 -7.002 1.00 93.12 177 ASN A N 1
ATOM 1399 C CA . ASN A 1 177 ? 15.492 4.551 -6.118 1.00 93.12 177 ASN A CA 1
ATOM 1400 C C . ASN A 1 177 ? 16.235 3.279 -6.558 1.00 93.12 177 ASN A C 1
ATOM 1402 O O . ASN A 1 177 ? 17.464 3.255 -6.534 1.00 93.12 177 ASN A O 1
ATOM 1406 N N . HIS A 1 178 ? 15.512 2.261 -7.030 1.00 94.75 178 HIS A N 1
ATOM 1407 C CA . HIS A 1 178 ? 16.048 0.905 -7.204 1.00 94.75 178 HIS A CA 1
ATOM 1408 C C . HIS A 1 178 ? 15.846 0.326 -8.617 1.00 94.75 178 HIS A C 1
ATOM 1410 O O . HIS A 1 178 ? 16.208 -0.825 -8.869 1.00 94.75 178 HIS A O 1
ATOM 1416 N N . GLY A 1 179 ? 15.282 1.097 -9.554 1.00 95.81 179 GLY A N 1
ATOM 1417 C CA . GLY A 1 179 ? 15.044 0.649 -10.928 1.00 95.81 179 GLY A CA 1
ATOM 1418 C C . GLY A 1 179 ? 14.081 -0.540 -11.013 1.00 95.81 179 GLY A C 1
ATOM 1419 O O . GLY A 1 179 ? 13.285 -0.785 -10.104 1.00 95.81 179 GLY A O 1
ATOM 1420 N N . ASP A 1 180 ? 14.132 -1.269 -12.129 1.00 97.62 180 ASP A N 1
ATOM 1421 C CA . ASP A 1 180 ? 13.247 -2.417 -12.368 1.00 97.62 180 ASP A CA 1
ATOM 1422 C C . ASP A 1 180 ? 13.422 -3.513 -11.310 1.00 97.62 180 ASP A C 1
ATOM 1424 O O . ASP A 1 180 ? 12.441 -4.126 -10.903 1.00 97.62 180 ASP A O 1
ATOM 1428 N N . GLU A 1 181 ? 14.643 -3.736 -10.820 1.00 96.50 181 GLU A N 1
ATOM 1429 C CA . GLU A 1 181 ? 14.906 -4.768 -9.812 1.00 96.50 181 GLU A CA 1
ATOM 1430 C C . GLU A 1 181 ? 14.207 -4.470 -8.483 1.00 96.50 181 GLU A C 1
ATOM 1432 O O . GLU A 1 181 ? 13.691 -5.389 -7.856 1.00 96.50 181 GLU A O 1
ATOM 1437 N N . GLY A 1 182 ? 14.098 -3.199 -8.081 1.00 96.44 182 GLY A N 1
ATOM 1438 C CA . GLY A 1 182 ? 13.306 -2.830 -6.905 1.00 96.44 182 GLY A CA 1
ATOM 1439 C C . GLY A 1 182 ? 11.814 -3.105 -7.074 1.00 96.44 182 GLY A C 1
ATOM 1440 O O . GLY A 1 182 ? 11.170 -3.582 -6.145 1.00 96.44 182 GLY A O 1
ATOM 1441 N N . ILE A 1 183 ? 11.260 -2.860 -8.267 1.00 98.00 183 ILE A N 1
ATOM 1442 C CA . ILE A 1 183 ? 9.856 -3.182 -8.567 1.00 98.00 183 ILE A CA 1
ATOM 1443 C C . ILE A 1 183 ? 9.616 -4.690 -8.504 1.00 98.00 183 ILE A C 1
ATOM 1445 O O . ILE A 1 183 ? 8.635 -5.133 -7.910 1.00 98.00 183 ILE A O 1
ATOM 1449 N N . LYS A 1 184 ? 10.518 -5.483 -9.089 1.00 97.69 184 LYS A N 1
ATOM 1450 C CA . LYS A 1 184 ? 10.417 -6.944 -9.052 1.00 97.69 184 LYS A CA 1
ATOM 1451 C C . LYS A 1 184 ? 10.506 -7.468 -7.620 1.00 97.69 184 LYS A C 1
ATOM 1453 O O . LYS A 1 184 ? 9.656 -8.265 -7.238 1.00 97.69 184 LYS A O 1
ATOM 1458 N N . ARG A 1 185 ? 11.464 -6.972 -6.821 1.00 96.88 185 ARG A N 1
ATOM 1459 C CA . ARG A 1 185 ? 11.582 -7.310 -5.391 1.00 96.88 185 ARG A CA 1
ATOM 1460 C C . ARG A 1 185 ? 10.325 -6.942 -4.611 1.00 96.88 185 ARG A C 1
ATOM 1462 O O . ARG A 1 185 ? 9.807 -7.780 -3.885 1.00 96.88 185 ARG A O 1
ATOM 1469 N N . LEU A 1 186 ? 9.799 -5.730 -4.804 1.00 97.44 186 LEU A N 1
ATOM 1470 C CA . LEU A 1 186 ? 8.550 -5.291 -4.179 1.00 97.44 186 LEU A CA 1
ATOM 1471 C C . LEU A 1 186 ? 7.410 -6.271 -4.482 1.00 97.44 186 LEU A C 1
ATOM 1473 O O . LEU A 1 186 ? 6.743 -6.733 -3.562 1.00 97.44 186 LEU A O 1
ATOM 1477 N N . PHE A 1 187 ? 7.178 -6.591 -5.756 1.00 98.25 187 PHE A N 1
ATOM 1478 C CA . PHE A 1 187 ? 6.070 -7.462 -6.147 1.00 98.25 187 PHE A CA 1
ATOM 1479 C C . PHE A 1 187 ? 6.239 -8.904 -5.661 1.00 98.25 187 PHE A C 1
ATOM 1481 O O . PHE A 1 187 ? 5.268 -9.499 -5.193 1.00 98.25 187 PHE A O 1
ATOM 1488 N N . ASP A 1 188 ? 7.455 -9.446 -5.720 1.00 96.56 188 ASP A N 1
ATOM 1489 C CA . ASP A 1 188 ? 7.769 -10.775 -5.193 1.00 96.56 188 ASP A CA 1
ATOM 1490 C C . ASP A 1 188 ? 7.554 -10.840 -3.671 1.00 96.56 188 ASP A C 1
ATOM 1492 O O . ASP A 1 188 ? 6.859 -11.730 -3.174 1.00 96.56 188 ASP A O 1
ATOM 1496 N N . LYS A 1 189 ? 8.039 -9.839 -2.921 1.00 96.31 189 LYS A N 1
ATOM 1497 C CA . LYS A 1 189 ? 7.836 -9.765 -1.469 1.00 96.31 189 LYS A CA 1
ATOM 1498 C C . LYS A 1 189 ? 6.364 -9.609 -1.097 1.00 96.31 189 LYS A C 1
ATOM 1500 O O . LYS A 1 189 ? 5.910 -10.287 -0.174 1.00 96.31 189 LYS A O 1
ATOM 1505 N N . VAL A 1 190 ? 5.596 -8.782 -1.814 1.00 97.38 190 VAL A N 1
ATOM 1506 C CA . VAL A 1 190 ? 4.139 -8.672 -1.616 1.00 97.38 190 VAL A CA 1
ATOM 1507 C C . VAL A 1 190 ? 3.481 -10.040 -1.783 1.00 97.38 190 VAL A C 1
ATOM 1509 O O . VAL A 1 190 ? 2.726 -10.470 -0.912 1.00 97.38 190 VAL A O 1
ATOM 1512 N N . TYR A 1 191 ? 3.787 -10.752 -2.870 1.00 97.50 191 TYR A N 1
ATOM 1513 C CA . TYR A 1 191 ? 3.198 -12.062 -3.130 1.00 97.50 191 TYR A CA 1
ATOM 1514 C C . TYR A 1 191 ? 3.570 -13.082 -2.048 1.00 97.50 191 TYR A C 1
ATOM 1516 O O . TYR A 1 191 ? 2.703 -13.817 -1.574 1.00 97.50 191 TYR A O 1
ATOM 1524 N N . LYS A 1 192 ? 4.831 -13.108 -1.600 1.00 95.69 192 LYS A N 1
ATOM 1525 C CA . LYS A 1 192 ? 5.294 -13.967 -0.495 1.00 95.69 192 LYS A CA 1
ATOM 1526 C C . LYS A 1 192 ? 4.640 -13.616 0.845 1.00 95.69 192 LYS A C 1
ATOM 1528 O O . LYS A 1 192 ? 4.291 -14.522 1.595 1.00 95.69 192 LYS A O 1
ATOM 1533 N N . SER A 1 193 ? 4.414 -12.328 1.103 1.00 95.62 193 SER A N 1
ATOM 1534 C CA . SER A 1 193 ? 3.794 -11.818 2.336 1.00 95.62 193 SER A CA 1
ATOM 1535 C C . SER A 1 193 ? 2.289 -12.094 2.416 1.00 95.62 193 SER A C 1
ATOM 1537 O O . SER A 1 193 ? 1.720 -12.078 3.508 1.00 95.62 193 SER A O 1
ATOM 1539 N N . LEU A 1 194 ? 1.621 -12.333 1.284 1.00 97.69 194 LEU A N 1
ATOM 1540 C CA . LEU A 1 194 ? 0.193 -12.638 1.253 1.00 97.69 194 LEU A CA 1
ATOM 1541 C C . LEU A 1 194 ? -0.102 -14.088 1.651 1.00 97.69 194 LEU A C 1
ATOM 1543 O O . LEU A 1 194 ? 0.507 -15.037 1.141 1.00 97.69 194 LEU A O 1
ATOM 1547 N N . ALA A 1 195 ? -1.117 -14.259 2.496 1.00 97.50 195 ALA A N 1
ATOM 1548 C CA . ALA A 1 195 ? -1.757 -15.545 2.734 1.00 97.50 195 ALA A CA 1
ATOM 1549 C C . ALA A 1 195 ? -2.376 -16.102 1.429 1.00 97.50 195 ALA A C 1
ATOM 1551 O O . ALA A 1 195 ? -2.678 -15.332 0.511 1.00 97.50 195 ALA A O 1
ATOM 1552 N N . PRO A 1 196 ? -2.584 -17.428 1.314 1.00 97.19 196 PRO A N 1
ATOM 1553 C CA . PRO A 1 196 ? -3.358 -18.001 0.209 1.00 97.19 196 PRO A CA 1
ATOM 1554 C C . PRO A 1 196 ? -4.745 -17.346 0.097 1.00 97.19 196 PRO A C 1
ATOM 1556 O O . PRO A 1 196 ? -5.422 -17.184 1.112 1.00 97.19 196 PRO A O 1
ATOM 1559 N N . GLY A 1 197 ? -5.167 -16.957 -1.111 1.00 97.00 197 GLY A N 1
ATOM 1560 C CA . GLY A 1 197 ? -6.414 -16.213 -1.326 1.00 97.00 197 GLY A CA 1
ATOM 1561 C C . GLY A 1 197 ? -6.345 -14.725 -0.956 1.00 97.00 197 GLY A C 1
ATOM 1562 O O . GLY A 1 197 ? -7.368 -14.041 -0.997 1.00 97.00 197 GLY A O 1
ATOM 1563 N N . GLY A 1 198 ? -5.169 -14.221 -0.568 1.00 98.25 198 GLY A N 1
ATOM 1564 C CA . GLY A 1 198 ? -4.963 -12.830 -0.181 1.00 98.25 198 GLY A CA 1
ATOM 1565 C C . GLY A 1 198 ? -5.073 -11.840 -1.346 1.00 98.25 198 GLY A C 1
ATOM 1566 O O . GLY A 1 198 ? -4.962 -12.201 -2.521 1.00 98.25 198 GLY A O 1
ATOM 1567 N N . CYS A 1 199 ? -5.280 -10.567 -1.006 1.00 98.50 199 CYS A N 1
ATOM 1568 C CA . CYS A 1 199 ? -5.523 -9.481 -1.952 1.00 98.50 199 CYS A CA 1
ATOM 1569 C C . CYS A 1 199 ? -4.391 -8.442 -1.934 1.00 98.50 199 CYS A C 1
ATOM 1571 O O . CYS A 1 199 ? -4.058 -7.877 -0.893 1.00 98.50 199 CYS A O 1
ATOM 1573 N N . PHE A 1 200 ? -3.823 -8.136 -3.099 1.00 98.75 200 PHE A N 1
ATOM 1574 C CA . PHE A 1 200 ? -2.896 -7.025 -3.289 1.00 98.75 200 PHE A CA 1
ATOM 1575 C C . PHE A 1 200 ? -3.586 -5.863 -4.000 1.00 98.75 200 PHE A C 1
ATOM 1577 O O . PHE A 1 200 ? -3.986 -5.982 -5.155 1.00 98.75 200 PHE A O 1
ATOM 1584 N N . ILE A 1 201 ? -3.688 -4.721 -3.331 1.00 98.62 201 ILE A N 1
ATOM 1585 C CA . ILE A 1 201 ? -4.331 -3.519 -3.852 1.00 98.62 201 ILE A CA 1
ATOM 1586 C C . ILE A 1 201 ? -3.255 -2.510 -4.239 1.00 98.62 201 ILE A C 1
ATOM 1588 O O . ILE A 1 201 ? -2.500 -2.020 -3.399 1.00 98.62 201 ILE A O 1
ATOM 1592 N N . LEU A 1 202 ? -3.210 -2.175 -5.523 1.00 98.31 202 LEU A N 1
ATOM 1593 C CA . LEU A 1 202 ? -2.145 -1.403 -6.139 1.00 98.31 202 LEU A CA 1
ATOM 1594 C C . LEU A 1 202 ? -2.695 -0.148 -6.823 1.00 98.31 202 LEU A C 1
ATOM 1596 O O . LEU A 1 202 ? -3.593 -0.222 -7.663 1.00 98.31 202 LEU A O 1
ATOM 1600 N N . GLU A 1 203 ? -2.099 1.004 -6.516 1.00 96.25 203 GLU A N 1
ATOM 1601 C CA . GLU A 1 203 ? -2.301 2.250 -7.262 1.00 96.25 203 GLU A CA 1
ATOM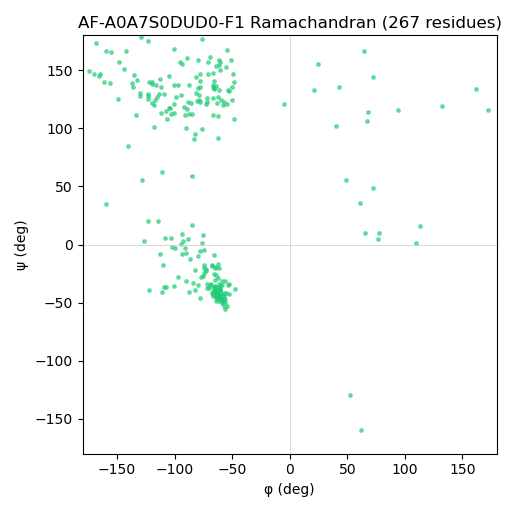 1602 C C . GLU A 1 203 ? -1.005 2.626 -7.990 1.00 96.25 203 GLU A C 1
ATOM 1604 O O . GLU A 1 203 ? 0.002 2.975 -7.365 1.00 96.25 203 GLU A O 1
ATOM 1609 N N . ILE A 1 204 ? -1.028 2.575 -9.321 1.00 95.00 204 ILE A N 1
ATOM 1610 C CA . ILE A 1 204 ? 0.157 2.774 -10.164 1.00 95.00 204 ILE A CA 1
ATOM 1611 C C . ILE A 1 204 ? 0.184 4.203 -10.694 1.00 95.00 204 ILE A C 1
ATOM 1613 O O . ILE A 1 204 ? -0.764 4.632 -11.344 1.00 95.00 204 ILE A O 1
ATOM 1617 N N . GLN A 1 205 ? 1.283 4.936 -10.502 1.00 92.62 205 GLN A N 1
ATOM 1618 C CA . GLN A 1 205 ? 1.447 6.222 -11.181 1.00 92.62 205 GLN A CA 1
ATOM 1619 C C . GLN A 1 205 ? 1.899 6.042 -12.632 1.00 92.62 205 GLN A C 1
ATOM 1621 O O . GLN A 1 205 ? 2.840 5.309 -12.920 1.00 92.62 205 GLN A O 1
ATOM 1626 N N . GLU A 1 206 ? 1.269 6.781 -13.541 1.00 91.94 206 GLU A N 1
ATOM 1627 C CA . GLU A 1 206 ? 1.550 6.712 -14.976 1.00 91.94 206 GLU A CA 1
ATOM 1628 C C . GLU A 1 206 ? 2.971 7.155 -15.343 1.00 91.94 206 GLU A C 1
ATOM 1630 O O . GLU A 1 206 ? 3.548 8.053 -14.711 1.00 91.94 206 GLU A O 1
ATOM 1635 N N . TRP A 1 207 ? 3.483 6.627 -16.462 1.00 92.88 207 TRP A N 1
ATOM 1636 C CA . TRP A 1 207 ? 4.787 6.989 -17.024 1.00 92.88 207 TRP A CA 1
ATOM 1637 C C . TRP A 1 207 ? 4.942 8.488 -17.312 1.00 92.88 207 TRP A C 1
ATOM 1639 O O . TRP A 1 207 ? 6.028 9.058 -17.178 1.00 92.88 207 TRP A O 1
ATOM 1649 N N . SER A 1 208 ? 3.852 9.173 -17.664 1.00 89.88 208 SER A N 1
ATOM 1650 C CA . SER A 1 208 ? 3.828 10.628 -17.866 1.00 89.88 208 SER A CA 1
ATOM 1651 C C . SER A 1 208 ? 4.383 11.390 -16.647 1.00 89.88 208 SER A C 1
ATOM 1653 O O . SER A 1 208 ? 5.105 12.382 -16.793 1.00 89.88 208 SER A O 1
ATOM 1655 N N . SER A 1 209 ? 4.134 10.879 -15.436 1.00 88.56 209 SER A N 1
ATOM 1656 C CA . SER A 1 209 ? 4.572 11.476 -14.174 1.00 88.56 209 SER A CA 1
ATOM 1657 C C . SER A 1 209 ? 6.072 11.311 -13.889 1.00 88.56 209 SER A C 1
ATOM 1659 O O . SER A 1 209 ? 6.618 12.081 -13.098 1.00 88.56 209 SER A O 1
ATOM 1661 N N . TYR A 1 210 ? 6.756 10.385 -14.571 1.00 88.56 210 TYR A N 1
ATOM 1662 C CA . TYR A 1 210 ? 8.200 10.139 -14.439 1.00 88.56 210 TYR A CA 1
ATOM 1663 C C . TYR A 1 210 ? 9.031 11.234 -15.125 1.00 88.56 210 TYR A C 1
ATOM 1665 O O . TYR A 1 210 ? 10.203 11.436 -14.817 1.00 88.56 210 TYR A O 1
ATOM 1673 N N . LYS A 1 211 ? 8.418 11.978 -16.055 1.00 78.12 211 LYS A N 1
ATOM 1674 C CA . LYS A 1 211 ? 9.082 12.991 -16.889 1.00 78.12 211 LYS A CA 1
ATOM 1675 C C . LYS A 1 211 ? 9.056 14.404 -16.291 1.00 78.12 211 LYS A C 1
ATOM 1677 O O . LYS A 1 211 ? 9.613 15.322 -16.893 1.00 78.12 211 LYS A O 1
ATOM 1682 N N . LYS A 1 212 ? 8.414 14.619 -15.135 1.00 72.19 212 LYS A N 1
ATOM 1683 C CA . LYS A 1 212 ? 8.335 15.940 -14.483 1.00 72.19 212 LYS A CA 1
ATOM 1684 C C . LYS A 1 212 ? 9.680 16.255 -13.798 1.00 72.19 212 LYS A C 1
ATOM 1686 O O . LYS A 1 212 ? 9.988 15.749 -12.729 1.00 72.19 212 LYS A O 1
ATOM 1691 N N . LYS A 1 213 ? 10.503 17.070 -14.472 1.00 60.38 213 LYS A N 1
ATOM 1692 C CA . LYS A 1 213 ? 11.975 17.148 -14.323 1.00 60.38 213 LYS A CA 1
ATOM 1693 C C . LYS A 1 213 ? 12.549 18.178 -13.339 1.00 60.38 213 LYS A C 1
ATOM 1695 O O . LYS A 1 213 ? 13.768 18.294 -13.271 1.00 60.38 213 LYS A O 1
ATOM 1700 N N . LYS A 1 214 ? 11.753 18.947 -12.592 1.00 55.62 214 LYS A N 1
ATOM 1701 C CA . LYS A 1 214 ? 12.316 20.112 -11.876 1.00 55.62 214 LYS A CA 1
ATOM 1702 C C . LYS A 1 214 ? 13.167 19.793 -10.628 1.00 55.62 214 LYS A C 1
ATOM 1704 O O . LYS A 1 214 ? 13.776 20.719 -10.110 1.00 55.62 214 LYS A O 1
ATOM 1709 N N . SER A 1 215 ? 13.289 18.536 -10.180 1.00 58.69 215 SER A N 1
ATOM 1710 C CA . SER A 1 215 ? 14.131 18.198 -9.010 1.00 58.69 215 SER A CA 1
ATOM 1711 C C . SER A 1 215 ? 14.563 16.720 -8.900 1.00 58.69 215 SER A C 1
ATOM 1713 O O . SER A 1 215 ? 14.618 16.179 -7.797 1.00 58.69 215 SER A O 1
ATOM 1715 N N . LEU A 1 216 ? 14.820 16.018 -10.010 1.00 71.69 216 LEU A N 1
ATOM 1716 C CA . LEU A 1 216 ? 15.300 14.627 -9.928 1.00 71.69 216 LEU A CA 1
ATOM 1717 C C . LEU A 1 216 ? 16.813 14.596 -9.671 1.00 71.69 216 LEU A C 1
ATOM 1719 O O . LEU A 1 216 ? 17.569 15.254 -10.389 1.00 71.69 216 LEU A O 1
ATOM 1723 N N . THR A 1 217 ? 17.242 13.815 -8.677 1.00 85.12 217 THR A N 1
ATOM 1724 C CA . THR A 1 217 ? 18.661 13.528 -8.411 1.00 85.12 217 THR A CA 1
ATOM 1725 C C . THR A 1 217 ? 19.297 12.807 -9.606 1.00 85.12 217 THR A C 1
ATOM 1727 O O . THR A 1 217 ? 18.598 12.187 -10.413 1.00 85.12 217 THR A O 1
ATOM 1730 N N . GLU A 1 218 ? 20.626 12.853 -9.735 1.00 88.38 218 GLU A N 1
ATOM 1731 C CA . GLU A 1 218 ? 21.328 12.125 -10.808 1.00 88.38 218 GLU A CA 1
ATOM 1732 C C . GLU A 1 218 ? 21.064 10.612 -10.755 1.00 88.38 218 GLU A C 1
ATOM 1734 O O . GLU A 1 218 ? 20.885 9.977 -11.795 1.00 88.38 218 GLU A O 1
ATOM 1739 N N . LEU A 1 219 ? 20.926 10.048 -9.548 1.00 88.12 219 LEU A N 1
ATOM 1740 C CA . LEU A 1 219 ? 20.514 8.657 -9.350 1.00 88.12 219 LEU A CA 1
ATOM 1741 C C . LEU A 1 219 ? 19.154 8.374 -10.000 1.00 88.12 219 LEU A C 1
ATOM 1743 O O . LEU A 1 219 ? 19.026 7.426 -10.773 1.00 88.12 219 LEU A O 1
ATOM 1747 N N . PHE A 1 220 ? 18.152 9.218 -9.740 1.00 90.06 220 PHE A N 1
ATOM 1748 C CA . PHE A 1 220 ? 16.813 9.029 -10.299 1.00 90.06 220 PHE A CA 1
ATOM 1749 C C . PHE A 1 220 ? 16.829 9.147 -11.819 1.00 90.06 220 PHE A C 1
ATOM 1751 O O . PHE A 1 220 ? 16.202 8.341 -12.498 1.00 90.06 220 PHE A O 1
ATOM 1758 N N . LYS A 1 221 ? 17.583 10.102 -12.378 1.00 89.31 221 LYS A N 1
ATOM 1759 C CA . LYS A 1 221 ? 17.737 10.227 -13.836 1.00 89.31 221 LYS A CA 1
ATOM 1760 C C . LYS A 1 221 ? 18.343 8.962 -14.446 1.00 89.31 221 LYS A C 1
ATOM 1762 O O . LYS A 1 221 ? 17.812 8.467 -15.440 1.00 89.31 221 LYS A O 1
AT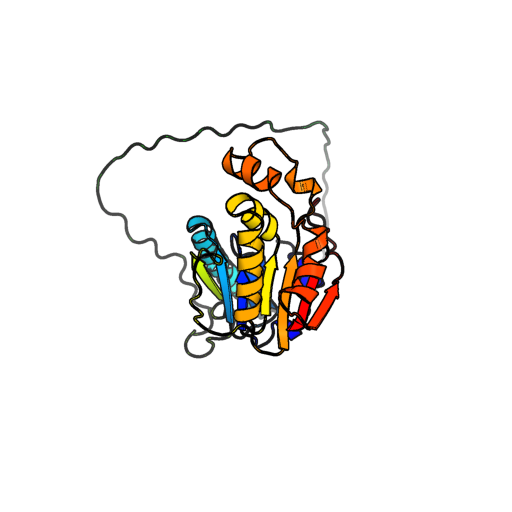OM 1767 N N . LYS A 1 222 ? 19.413 8.433 -13.842 1.00 91.56 222 LYS A N 1
ATOM 1768 C CA . LYS A 1 222 ? 20.073 7.194 -14.275 1.00 91.56 222 LYS A CA 1
ATOM 1769 C C . LYS A 1 222 ? 19.104 6.012 -14.245 1.00 91.56 222 LYS A C 1
ATOM 1771 O O . LYS A 1 222 ? 18.971 5.318 -15.249 1.00 91.56 222 LYS A O 1
ATOM 1776 N N . ASN A 1 223 ? 18.409 5.812 -13.127 1.00 92.56 223 ASN A N 1
ATOM 1777 C CA . ASN A 1 223 ? 17.475 4.700 -12.972 1.00 92.56 223 ASN A CA 1
ATOM 1778 C C . ASN A 1 223 ? 16.303 4.817 -13.947 1.00 92.56 223 ASN A C 1
ATOM 1780 O O . ASN A 1 223 ? 16.014 3.857 -14.651 1.00 92.56 223 ASN A O 1
ATOM 1784 N N . VAL A 1 224 ? 15.696 6.002 -14.078 1.00 90.69 224 VAL A N 1
ATOM 1785 C CA . VAL A 1 224 ? 14.584 6.232 -15.014 1.00 90.69 224 VAL A CA 1
ATOM 1786 C C . VAL A 1 224 ? 14.992 5.973 -16.464 1.00 90.69 224 VAL A C 1
ATOM 1788 O O . VAL A 1 224 ? 14.211 5.399 -17.220 1.00 90.69 224 VAL A O 1
ATOM 1791 N N . ALA A 1 225 ? 16.208 6.358 -16.859 1.00 91.88 225 ALA A N 1
ATOM 1792 C CA . ALA A 1 225 ? 16.727 6.084 -18.197 1.00 91.88 225 ALA A CA 1
ATOM 1793 C C . ALA A 1 225 ? 16.944 4.583 -18.466 1.00 91.88 225 ALA A C 1
ATOM 1795 O O . ALA A 1 225 ? 16.897 4.162 -19.620 1.00 91.88 225 ALA A O 1
ATOM 1796 N N . ALA A 1 226 ? 17.161 3.782 -17.419 1.00 95.56 226 ALA A N 1
ATOM 1797 C CA . ALA A 1 226 ? 17.384 2.343 -17.512 1.00 95.56 226 ALA A CA 1
ATOM 1798 C C . ALA A 1 226 ? 16.095 1.498 -17.427 1.00 95.56 226 ALA A C 1
ATOM 1800 O O . ALA A 1 226 ? 16.171 0.290 -17.646 1.00 95.56 226 ALA A O 1
ATOM 1801 N N . ILE A 1 227 ? 14.933 2.101 -17.132 1.00 96.06 227 ILE A N 1
ATOM 1802 C CA . ILE A 1 227 ? 13.652 1.386 -16.980 1.00 96.06 227 ILE A CA 1
ATOM 1803 C C . ILE A 1 227 ? 13.277 0.653 -18.271 1.00 96.06 227 ILE A C 1
ATOM 1805 O O . ILE A 1 227 ? 13.121 1.263 -19.335 1.00 96.06 227 ILE A O 1
ATOM 1809 N N . ARG A 1 228 ? 13.047 -0.657 -18.148 1.00 97.38 228 ARG A N 1
ATOM 1810 C CA . ARG A 1 228 ? 12.494 -1.526 -19.194 1.00 97.38 228 ARG A CA 1
ATOM 1811 C C . ARG A 1 228 ? 11.087 -1.988 -18.830 1.00 97.38 228 ARG A C 1
ATOM 1813 O O . ARG A 1 228 ? 10.207 -1.974 -19.687 1.00 97.38 228 ARG A O 1
ATOM 1820 N N . LEU A 1 229 ? 10.856 -2.336 -17.566 1.00 97.81 229 LEU A N 1
ATOM 1821 C CA . LEU A 1 229 ? 9.539 -2.694 -17.047 1.00 97.81 229 LEU A CA 1
ATOM 1822 C C . LEU A 1 229 ? 8.762 -1.423 -16.696 1.00 97.81 229 LEU A C 1
ATOM 1824 O O . LEU A 1 229 ? 8.875 -0.904 -15.593 1.00 97.81 229 LEU A O 1
ATOM 1828 N N . ARG A 1 230 ? 7.988 -0.889 -17.642 1.00 97.00 230 ARG A N 1
ATOM 1829 C CA . ARG A 1 230 ? 7.197 0.333 -17.421 1.00 97.00 230 ARG A CA 1
ATOM 1830 C C . ARG A 1 230 ? 5.895 0.070 -16.646 1.00 97.00 230 ARG A C 1
ATOM 1832 O O . ARG A 1 230 ? 5.407 -1.061 -16.683 1.00 97.00 230 ARG A O 1
ATOM 1839 N N . PRO A 1 231 ? 5.302 1.106 -16.012 1.00 96.62 231 PRO A N 1
ATOM 1840 C CA . PRO A 1 231 ? 4.033 1.002 -15.286 1.00 96.62 231 PRO A CA 1
ATOM 1841 C C . PRO A 1 231 ? 2.906 0.286 -16.039 1.00 96.62 231 PRO A C 1
ATOM 1843 O O . PRO A 1 231 ? 2.170 -0.498 -15.446 1.00 96.62 231 PRO A O 1
ATOM 1846 N N . GLU A 1 232 ? 2.803 0.498 -17.353 1.00 96.25 232 GLU A N 1
ATOM 1847 C CA . GLU A 1 232 ? 1.774 -0.109 -18.207 1.00 96.25 232 GLU A CA 1
ATOM 1848 C C . GLU A 1 232 ? 1.903 -1.643 -18.300 1.00 96.25 232 GLU A C 1
ATOM 1850 O O . GLU A 1 232 ? 0.933 -2.328 -18.610 1.00 96.25 232 GLU A O 1
ATOM 1855 N N . HIS A 1 233 ? 3.083 -2.193 -17.996 1.00 97.88 233 HIS A N 1
ATOM 1856 C CA . HIS A 1 233 ? 3.370 -3.628 -18.028 1.00 97.88 233 HIS A CA 1
ATOM 1857 C C . HIS A 1 233 ? 3.324 -4.292 -16.643 1.00 97.88 233 HIS A C 1
ATOM 1859 O O . HIS A 1 233 ? 3.472 -5.509 -16.548 1.00 97.88 233 HIS A O 1
ATOM 1865 N N . PHE A 1 234 ? 3.098 -3.540 -15.557 1.00 98.31 234 PHE A N 1
ATOM 1866 C CA . PHE A 1 234 ? 3.069 -4.111 -14.203 1.00 98.31 234 PHE A CA 1
ATOM 1867 C C . PHE A 1 234 ? 1.945 -5.130 -14.021 1.00 98.31 234 PHE A C 1
ATOM 1869 O O . PHE A 1 234 ? 2.172 -6.171 -13.413 1.00 98.31 234 PHE A O 1
ATOM 1876 N N . GLN A 1 235 ? 0.756 -4.868 -14.574 1.00 98.06 235 GLN A N 1
ATOM 1877 C CA . GLN A 1 235 ? -0.367 -5.802 -14.475 1.00 98.06 235 GLN A CA 1
ATOM 1878 C C . GLN A 1 235 ? -0.035 -7.149 -15.129 1.00 98.06 235 GLN A C 1
ATOM 1880 O O . GLN A 1 235 ? -0.267 -8.195 -14.532 1.00 98.06 235 GLN A O 1
ATOM 1885 N N . GLU A 1 236 ? 0.534 -7.131 -16.337 1.00 98.31 236 GLU A N 1
ATOM 1886 C CA . GLU A 1 236 ? 0.953 -8.353 -17.025 1.00 98.31 236 GLU A CA 1
ATOM 1887 C C . GLU A 1 236 ? 2.047 -9.086 -16.243 1.00 98.31 236 GLU A C 1
ATOM 1889 O O . GLU A 1 236 ? 1.961 -10.300 -16.070 1.00 98.31 236 GLU A O 1
ATOM 1894 N N . TYR A 1 237 ? 3.035 -8.353 -15.725 1.00 98.69 237 TYR A N 1
ATOM 1895 C CA . TYR A 1 237 ? 4.126 -8.923 -14.939 1.00 98.69 237 TYR A CA 1
ATOM 1896 C C . TYR A 1 237 ? 3.629 -9.589 -13.644 1.00 98.69 237 TYR A C 1
ATOM 1898 O O . TYR A 1 237 ? 4.028 -10.709 -13.328 1.00 98.69 237 TYR A O 1
ATOM 1906 N N . LEU A 1 238 ? 2.710 -8.948 -12.915 1.00 98.69 238 LEU A N 1
ATOM 1907 C CA . LEU A 1 238 ? 2.110 -9.503 -11.696 1.00 98.69 238 LEU A CA 1
ATOM 1908 C C . LEU A 1 238 ? 1.357 -10.817 -11.965 1.00 98.69 238 LEU A C 1
ATOM 1910 O O . LEU A 1 238 ? 1.450 -11.754 -11.173 1.00 98.69 238 LEU A O 1
ATOM 1914 N N . LEU A 1 239 ? 0.660 -10.914 -13.098 1.00 98.56 239 LEU A N 1
ATOM 1915 C CA . LEU A 1 239 ? -0.086 -12.119 -13.472 1.00 98.56 239 LEU A CA 1
ATOM 1916 C C . LEU A 1 239 ? 0.824 -13.232 -14.015 1.00 98.56 239 LEU A C 1
ATOM 1918 O O . LEU A 1 239 ? 0.690 -14.386 -13.623 1.00 98.56 239 LEU A O 1
ATOM 1922 N N . LYS A 1 240 ? 1.751 -12.908 -14.926 1.00 98.12 240 LYS A N 1
ATOM 1923 C CA . LYS A 1 240 ? 2.541 -13.913 -15.660 1.00 98.12 240 LYS A CA 1
ATOM 1924 C C . LYS A 1 240 ? 3.843 -14.312 -14.976 1.00 98.12 240 LYS A C 1
ATOM 1926 O O . LYS A 1 240 ? 4.300 -15.433 -15.171 1.00 98.12 240 LYS A O 1
ATOM 1931 N N . ASN A 1 241 ? 4.472 -13.393 -14.246 1.00 98.38 241 ASN A N 1
ATOM 1932 C CA . ASN A 1 241 ? 5.811 -13.594 -13.692 1.00 98.38 241 ASN A CA 1
ATOM 1933 C C . ASN A 1 241 ? 5.805 -13.764 -12.174 1.00 98.38 241 ASN A C 1
ATOM 1935 O O . ASN A 1 241 ? 6.609 -14.539 -11.669 1.00 98.38 241 ASN A O 1
ATOM 1939 N N . VAL A 1 242 ? 4.930 -13.052 -11.459 1.00 98.31 242 VAL A N 1
ATOM 1940 C CA . VAL A 1 242 ? 4.851 -13.139 -9.989 1.00 98.31 242 VAL A CA 1
ATOM 1941 C C . VAL A 1 242 ? 3.923 -14.274 -9.551 1.00 98.31 242 VAL A C 1
ATOM 1943 O O . VAL A 1 242 ? 4.267 -15.022 -8.643 1.00 98.31 242 VAL A O 1
ATOM 1946 N N . GLY A 1 243 ? 2.785 -14.444 -10.232 1.00 98.19 243 GLY A N 1
ATOM 1947 C CA . GLY A 1 243 ? 1.893 -15.593 -10.039 1.00 98.19 243 GLY A CA 1
ATOM 1948 C C . GLY A 1 243 ? 0.530 -15.273 -9.429 1.00 98.19 243 GLY A C 1
ATOM 1949 O O . GLY A 1 243 ? -0.147 -16.189 -8.976 1.00 98.19 243 GLY A O 1
ATOM 1950 N N . PHE A 1 244 ? 0.099 -14.006 -9.418 1.00 98.69 244 PHE A N 1
ATOM 1951 C CA . PHE A 1 244 ? -1.280 -13.677 -9.044 1.00 98.69 244 PHE A CA 1
ATOM 1952 C C . PHE A 1 244 ? -2.271 -14.338 -10.011 1.00 98.69 244 PHE A C 1
ATOM 1954 O O . PHE A 1 244 ? -2.127 -14.232 -11.230 1.00 98.69 244 PHE A O 1
ATOM 1961 N N . ALA A 1 245 ? -3.305 -14.980 -9.472 1.00 98.44 245 ALA A N 1
ATOM 1962 C CA . ALA A 1 245 ? -4.278 -15.739 -10.249 1.00 98.44 245 ALA A CA 1
ATOM 1963 C C . ALA A 1 245 ? -5.216 -14.846 -11.075 1.00 98.44 245 ALA A C 1
ATOM 1965 O O . ALA A 1 245 ? -5.648 -15.220 -12.165 1.00 98.44 245 ALA A O 1
ATOM 1966 N N . SER A 1 246 ? -5.569 -13.666 -10.558 1.00 98.38 246 SER A N 1
ATOM 1967 C CA . SER A 1 246 ? -6.477 -12.744 -11.246 1.00 98.38 246 SER A CA 1
ATOM 1968 C C . SER A 1 246 ? -6.284 -11.293 -10.817 1.00 98.38 246 SER A C 1
ATOM 1970 O O . SER A 1 246 ? -5.658 -11.006 -9.797 1.00 98.38 246 SER A O 1
ATOM 1972 N N . VAL A 1 247 ? -6.845 -10.371 -11.603 1.00 98.25 247 VAL A N 1
ATOM 1973 C CA . VAL A 1 247 ? -6.892 -8.938 -11.302 1.00 98.25 247 VAL A CA 1
ATOM 1974 C C . VAL A 1 247 ? -8.302 -8.397 -11.519 1.00 98.25 247 VAL A C 1
ATOM 1976 O O . VAL A 1 247 ? -8.988 -8.764 -12.473 1.00 98.25 247 VAL A O 1
ATOM 1979 N N . ARG A 1 248 ? -8.724 -7.487 -10.646 1.00 97.31 248 ARG A N 1
ATOM 1980 C CA . ARG A 1 248 ? -9.947 -6.699 -10.763 1.00 97.31 248 ARG A CA 1
ATOM 1981 C C . ARG A 1 248 ? -9.582 -5.221 -10.804 1.00 97.31 248 ARG A C 1
ATOM 1983 O O . ARG A 1 248 ? -8.984 -4.705 -9.865 1.00 97.31 248 ARG A O 1
ATOM 1990 N N . SER A 1 249 ? -9.974 -4.538 -11.875 1.00 94.69 249 SER A N 1
ATOM 1991 C CA . SER A 1 249 ? -9.900 -3.077 -11.933 1.00 94.69 249 SER A CA 1
ATOM 1992 C C . SER A 1 249 ? -11.072 -2.481 -11.159 1.00 94.69 249 SER A C 1
ATOM 1994 O O . SER A 1 249 ? -12.231 -2.818 -11.415 1.00 94.69 249 SER A O 1
ATOM 1996 N N . LEU A 1 250 ? -10.770 -1.631 -10.185 1.00 91.62 250 LEU A N 1
ATOM 1997 C CA . LEU A 1 250 ? -11.755 -0.884 -9.417 1.00 91.62 250 LEU A CA 1
ATOM 1998 C C . LEU A 1 250 ? -12.060 0.444 -10.101 1.00 91.62 250 LEU A C 1
ATOM 2000 O O . LEU A 1 250 ? -11.295 0.947 -10.927 1.00 91.62 250 LEU A O 1
ATOM 2004 N N . ARG A 1 251 ? -13.207 1.027 -9.746 1.00 83.19 251 ARG A N 1
ATOM 2005 C CA . ARG A 1 251 ? -13.601 2.337 -10.268 1.00 83.19 251 ARG A CA 1
ATOM 2006 C C . ARG A 1 251 ? -12.567 3.388 -9.873 1.00 83.19 251 ARG A C 1
ATOM 2008 O O . ARG A 1 251 ? -11.933 3.295 -8.824 1.00 83.19 251 ARG A O 1
ATOM 2015 N N . VAL A 1 252 ? -12.431 4.408 -10.713 1.00 79.44 252 VAL A N 1
ATOM 2016 C CA . VAL A 1 252 ? -11.611 5.573 -10.387 1.00 79.44 252 VAL A CA 1
ATOM 2017 C C . VAL A 1 252 ? -12.267 6.310 -9.213 1.00 79.44 252 VAL A C 1
ATOM 2019 O O . VAL A 1 252 ? -13.449 6.651 -9.316 1.00 79.44 252 VAL A O 1
ATOM 2022 N N . PRO A 1 253 ? -11.540 6.565 -8.113 1.00 73.88 253 PRO A N 1
ATOM 2023 C CA . PRO A 1 253 ? -12.038 7.382 -7.017 1.00 73.88 253 PRO A CA 1
ATOM 2024 C C . PRO A 1 253 ? -12.496 8.757 -7.522 1.00 73.88 253 PRO A C 1
ATOM 2026 O O . PRO A 1 253 ? -11.716 9.511 -8.104 1.00 73.88 253 PRO A O 1
ATOM 2029 N N . THR A 1 254 ? -13.765 9.105 -7.316 1.00 69.00 254 THR A N 1
ATOM 2030 C CA . THR A 1 254 ? -14.292 10.429 -7.673 1.00 69.00 254 THR A CA 1
ATOM 2031 C C . THR A 1 254 ? -14.120 11.390 -6.495 1.00 69.00 254 THR A C 1
ATOM 2033 O O . THR A 1 254 ? -14.719 11.183 -5.436 1.00 69.00 254 THR A O 1
ATOM 2036 N N . GLY A 1 255 ? -13.323 12.448 -6.676 1.00 64.50 255 GLY A N 1
ATOM 2037 C CA . GLY A 1 255 ? -13.093 13.508 -5.689 1.00 64.50 255 GLY A CA 1
ATOM 2038 C C . GLY A 1 255 ? -12.566 14.806 -6.319 1.00 64.50 255 GLY A C 1
ATOM 2039 O O . GLY A 1 255 ? -12.141 14.807 -7.475 1.00 64.50 255 GLY A O 1
ATOM 2040 N N . ASN A 1 256 ? -12.599 15.902 -5.548 1.00 53.91 256 ASN A N 1
ATOM 2041 C CA . ASN A 1 256 ? -12.254 17.267 -5.992 1.00 53.91 256 ASN A CA 1
ATOM 2042 C C . ASN A 1 256 ? -10.742 17.539 -6.131 1.00 53.91 256 ASN A C 1
ATOM 2044 O O . ASN A 1 256 ? -10.350 18.662 -6.440 1.00 53.91 256 ASN A O 1
ATOM 2048 N N . SER A 1 257 ? -9.874 16.560 -5.873 1.00 54.09 257 SER A N 1
ATOM 2049 C CA . SER A 1 257 ? -8.425 16.733 -5.964 1.00 54.09 257 SER A CA 1
ATOM 2050 C C . SER A 1 257 ? -7.916 16.378 -7.362 1.00 54.09 257 SER A C 1
ATOM 2052 O O . SER A 1 257 ? -7.915 15.218 -7.774 1.00 54.09 257 SER A O 1
ATOM 2054 N N . GLU A 1 258 ? -7.448 17.383 -8.104 1.00 48.53 258 GLU A N 1
ATOM 2055 C CA . GLU A 1 258 ? -6.728 17.166 -9.360 1.00 48.53 258 GLU A CA 1
ATOM 2056 C C . GLU A 1 258 ? -5.499 16.265 -9.118 1.00 48.53 258 GLU A C 1
ATOM 2058 O O . GLU A 1 258 ? -4.626 16.584 -8.310 1.00 48.53 258 GLU A O 1
ATOM 2063 N N . GLY A 1 259 ? -5.414 15.124 -9.816 1.00 51.38 259 GLY A N 1
ATOM 2064 C CA . GLY A 1 259 ? -4.213 14.272 -9.842 1.00 51.38 259 GLY A CA 1
ATOM 2065 C C . GLY A 1 259 ? -4.292 12.917 -9.123 1.00 51.38 259 GLY A C 1
ATOM 2066 O O . GLY A 1 259 ? -3.304 12.172 -9.156 1.00 51.38 259 GLY A O 1
ATOM 2067 N N . PHE A 1 260 ? -5.444 12.564 -8.540 1.00 60.41 260 PHE A N 1
ATOM 2068 C CA . PHE A 1 260 ? -5.706 11.253 -7.911 1.00 60.41 260 PHE A CA 1
ATOM 2069 C C . PHE A 1 260 ? -6.789 10.430 -8.630 1.00 60.41 260 PHE A C 1
ATOM 2071 O O . PHE A 1 260 ? -7.346 9.489 -8.073 1.00 60.41 260 PHE A O 1
ATOM 2078 N N . HIS A 1 261 ? -7.060 10.740 -9.899 1.00 70.06 261 HIS A N 1
ATOM 2079 C CA . HIS A 1 261 ? -7.999 10.000 -10.748 1.00 70.06 261 HIS A CA 1
ATOM 2080 C C . HIS A 1 261 ? -7.329 8.790 -11.405 1.00 70.06 261 HIS A C 1
ATOM 2082 O O . HIS A 1 261 ? -7.249 8.702 -12.628 1.00 70.06 261 HIS A O 1
ATOM 2088 N N . ARG A 1 262 ? -6.800 7.870 -10.596 1.00 83.06 262 ARG A N 1
ATOM 2089 C CA . ARG A 1 262 ? -6.187 6.630 -11.090 1.00 83.06 262 ARG A CA 1
ATOM 2090 C C . ARG A 1 262 ? -7.013 5.417 -10.672 1.00 83.06 262 ARG A C 1
ATOM 2092 O O . ARG A 1 262 ? -7.545 5.412 -9.561 1.00 83.06 262 ARG A O 1
ATOM 2099 N N . PRO A 1 263 ? -7.141 4.397 -11.534 1.00 85.75 263 PRO A N 1
ATOM 2100 C CA . PRO A 1 263 ? -7.787 3.157 -11.138 1.00 85.75 263 PRO A CA 1
ATOM 2101 C C . PRO A 1 263 ? -6.951 2.457 -10.062 1.00 85.75 263 PRO A C 1
ATOM 2103 O O . PRO A 1 263 ? -5.720 2.428 -10.135 1.00 85.75 263 PRO A O 1
ATOM 2106 N N . LEU A 1 264 ? -7.632 1.878 -9.075 1.00 94.06 264 LEU A N 1
ATOM 2107 C CA . LEU A 1 264 ? -7.027 0.904 -8.172 1.00 94.06 264 LEU A CA 1
ATOM 2108 C C . LEU A 1 264 ? -7.153 -0.483 -8.802 1.00 94.06 264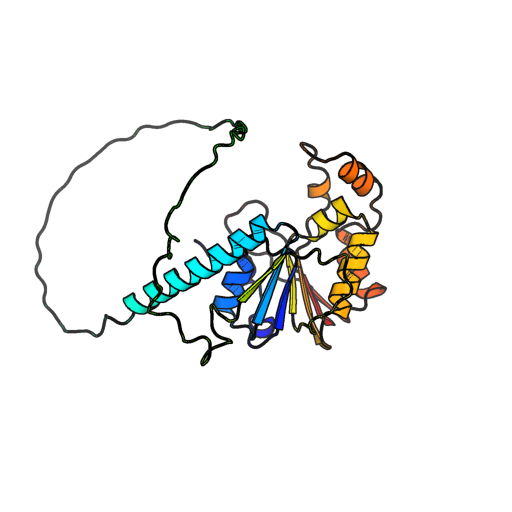 LEU A C 1
ATOM 2110 O O . LEU A 1 264 ? -8.202 -0.832 -9.340 1.00 94.06 264 LEU A O 1
ATOM 2114 N N . LEU A 1 265 ? -6.095 -1.280 -8.726 1.00 97.31 265 LEU A N 1
ATOM 2115 C CA . LEU A 1 265 ? -6.094 -2.667 -9.181 1.00 97.31 265 LEU A CA 1
ATOM 2116 C C . LEU A 1 265 ? -6.032 -3.584 -7.962 1.00 97.31 265 LEU A C 1
ATOM 2118 O O . LEU A 1 265 ? -5.166 -3.404 -7.114 1.00 97.31 265 LEU A O 1
ATOM 2122 N N . ALA A 1 266 ? -6.925 -4.565 -7.882 1.00 98.38 266 ALA A N 1
ATOM 2123 C CA . ALA A 1 266 ? -6.901 -5.607 -6.861 1.00 98.38 266 ALA A CA 1
ATOM 2124 C C . ALA A 1 266 ? -6.470 -6.935 -7.494 1.00 98.38 266 ALA A C 1
ATOM 2126 O O . ALA A 1 266 ? -7.177 -7.464 -8.350 1.00 98.38 266 ALA A O 1
ATOM 2127 N N . PHE A 1 267 ? -5.313 -7.456 -7.100 1.00 98.75 267 PHE A N 1
ATOM 2128 C CA . PHE A 1 267 ? -4.775 -8.739 -7.539 1.00 98.75 267 PHE A CA 1
ATOM 2129 C C . PHE A 1 267 ? -5.027 -9.802 -6.471 1.00 98.75 267 PHE A C 1
ATOM 2131 O O . PHE A 1 267 ? -4.823 -9.544 -5.288 1.00 98.75 267 PHE A O 1
ATOM 2138 N N . PHE A 1 268 ? -5.438 -10.999 -6.878 1.00 98.56 268 PHE A N 1
ATOM 2139 C CA . PHE A 1 268 ? -5.763 -12.095 -5.961 1.00 98.56 268 PHE A CA 1
ATOM 2140 C C . PHE A 1 268 ? -4.760 -13.231 -6.122 1.00 98.56 268 PHE A C 1
ATOM 2142 O O . PHE A 1 268 ? -4.479 -13.635 -7.255 1.00 98.56 268 PHE A O 1
ATOM 2149 N N . LYS A 1 269 ? -4.201 -13.687 -4.999 1.00 97.94 269 LYS A N 1
ATOM 2150 C CA . LYS A 1 269 ? -3.243 -14.793 -4.927 1.00 97.94 269 LYS A CA 1
ATOM 2151 C C . LYS A 1 269 ? -3.950 -16.141 -4.956 1.00 97.94 269 LYS A C 1
ATOM 2153 O O . LYS A 1 269 ? -4.790 -16.377 -4.059 1.00 97.94 269 LYS A O 1
#

Nearest PDB structures (foldseek):
  6dcb-assembly1_A  TM=9.212E-01  e=9.462E-23  Homo sapiens
  6dcc-assembly1_A  TM=9.172E-01  e=4.348E-22  Homo sapiens
  5una-assembly6_F  TM=9.061E-01  e=2.329E-19  Homo sapiens
  5una-assembly5_E  TM=8.967E-01  e=1.939E-19  Homo sapiens
  5una-assembly2_B  TM=9.019E-01  e=4.842E-19  Homo sapiens

Foldseek 3Di:
DPQDLVVVFDDLVQAAQWEEEEEQCFLVRNVLVNLAPSQHLAYEYEHQDVVRQVNNVVVQVVVQLVVLVVVVVVPPDPDDDDDDDDDDDDDDDDDDDDDDDDDDDDDDDDDDDDDDDDDDDDPPDPDRPRGPDCVVCCSHPPNRYHYDNDPLQPDLDAPAATQEYEYAAPLLVLLQQPAPVSNVSNLLSNLVSHDAFGKYKDWFDAPVVLPPPPDRDPSSVVSNVVHPCGSVCSVVCSVPPNNFPDKDWTAQRDDPDPPRRTIIIMTTD

Radius of gyration: 23.8 Å; Cα contacts (8 Å, |Δi|>4): 382; chains: 1; bounding box: 66×63×52 Å

Secondary structure (DSSP, 8-state):
-PPPGGGGGS-GGGTTT-EEEEET-TTSHHHHHHHHHS--SEEEEEES-HHHHHHHHHHHHHHHHHHHHHHHHHT-----------------------------------------------------TTSPPTTT-TTSTTTTEEEEE--TTT----SS-EEEEEEES-HHHHHHHHHHHHHHHHHHHHHHHEEEEEEEEEEPPPGGGGG--TT--HHHHHHHHH--S-GGGHHHHIIIII--SEEEEPPPPP-S-TT----EEEEE-

Solvent-accessible surface area (backbone atoms only — not comparable to full-atom values): 16232 Å² total; per-residue (Å²): 130,82,77,66,39,58,62,81,54,55,64,52,81,65,32,46,69,23,39,33,38,29,46,54,34,50,51,25,64,68,59,50,49,45,30,64,74,31,44,17,42,30,35,42,29,28,16,69,48,58,67,34,29,53,44,18,56,50,47,47,54,53,52,45,52,53,51,45,53,57,55,64,67,70,73,70,81,77,88,79,86,84,84,90,81,92,85,82,88,83,91,79,88,86,86,87,87,86,86,82,88,84,90,79,85,82,93,76,86,83,77,90,78,91,78,90,82,84,90,75,80,82,79,75,66,87,82,76,88,71,67,80,56,59,90,83,42,48,48,38,70,61,60,13,47,49,68,41,67,40,64,80,68,81,60,90,82,68,96,61,69,23,41,21,38,39,34,58,71,35,60,59,60,40,29,34,78,47,19,50,63,34,48,52,43,41,52,46,49,53,58,71,36,36,36,90,71,12,38,41,37,38,28,72,60,58,66,77,68,74,67,70,71,91,78,69,52,73,64,30,52,54,25,57,74,65,54,77,75,47,64,90,47,46,66,59,41,42,43,75,72,69,56,32,76,46,76,44,82,38,62,54,31,75,66,95,60,91,88,60,76,47,54,37,35,40,32,33,68

Sequence (269 aa):
ASEDPRLKVLDKQWFEGKRVLDVGCNSGAVTIEIAAVFSPRHIMGVDIDPALVQKARMNLKWSAVKRSEESSQTGSNDQLDKPDTESANSKQENSKVDDNKPPTQPFRPLSVQSHRGSDVRANRGPVVSNLPDSDTHPFEFPFNCSFRKEDYTEDDDFDCFYDTILCLSVTKWVHFNHGDEGIKRLFDKVYKSLAPGGCFILEIQEWSSYKKKKSLTELFKKNVAAIRLRPEHFQEYLLKNVGFASVRSLRVPTGNSEGFHRPLLAFFK

pLDDT: mean 79.32, std 25.3, range [26.28, 98.75]